Protein AF-A0A353S655-F1 (afdb_monomer_lite)

Sequence (191 aa):
MTLPVQAAASPGTLQIRDGERILTFSYEELLAAHGGEMPGGVALVFRLMQWLFHDAADDIPERRTCSFYSGLGENGKGIIDGAEYVMRVVRGRTLFLDAARCAGKNAPPAPGGGKYYFELGFNQKLYAISVRENVIPREFWDFSRYAHQKRGAGEPLLPQERERLRMLREQLAAAILAAPAGALFSLLEIS

Structure (mmCIF, N/CA/C/O backbone):
data_AF-A0A353S655-F1
#
_entry.id   AF-A0A353S655-F1
#
loop_
_atom_site.group_PDB
_atom_site.id
_atom_site.type_symbol
_atom_site.label_atom_id
_atom_site.label_alt_id
_atom_site.label_comp_id
_atom_site.label_asym_id
_atom_site.label_entity_id
_atom_site.label_seq_id
_atom_site.pdbx_PDB_ins_code
_atom_site.Cartn_x
_atom_site.Cartn_y
_atom_site.Cartn_z
_atom_site.occupancy
_atom_site.B_iso_or_equiv
_atom_site.auth_seq_id
_atom_site.auth_comp_id
_atom_site.auth_asym_id
_atom_site.auth_atom_id
_atom_site.pdbx_PDB_model_num
ATOM 1 N N . MET A 1 1 ? -14.344 22.495 -29.449 1.00 41.50 1 MET A N 1
ATOM 2 C CA . MET A 1 1 ? -15.212 22.229 -28.286 1.00 41.50 1 MET A CA 1
ATOM 3 C C . MET A 1 1 ? -14.401 21.371 -27.329 1.00 41.50 1 MET A C 1
ATOM 5 O O . MET A 1 1 ? -14.298 20.168 -27.513 1.00 41.50 1 MET A O 1
ATOM 9 N N . THR A 1 2 ? -13.662 22.024 -26.440 1.00 35.94 2 THR A N 1
ATOM 10 C CA . THR A 1 2 ? -12.719 21.394 -25.512 1.00 35.94 2 THR A CA 1
ATOM 11 C C . THR A 1 2 ? -13.525 20.839 -24.345 1.00 35.94 2 THR A C 1
ATOM 13 O O . THR A 1 2 ? -14.210 21.599 -23.664 1.00 35.94 2 THR A O 1
ATOM 16 N N . LEU A 1 3 ? -13.505 19.519 -24.155 1.00 30.22 3 LEU A N 1
ATOM 17 C CA . LEU A 1 3 ? -14.084 18.892 -22.968 1.00 30.22 3 LEU A CA 1
ATOM 18 C C . LEU A 1 3 ? -13.379 19.460 -21.726 1.00 30.22 3 LEU A C 1
ATOM 20 O O . LEU A 1 3 ? -12.153 19.608 -21.759 1.00 30.22 3 LEU A O 1
ATOM 24 N N . PRO A 1 4 ? -14.100 19.791 -20.644 1.00 33.50 4 PRO A N 1
ATOM 25 C CA . PRO A 1 4 ? -13.442 20.160 -19.405 1.00 33.50 4 PRO A CA 1
ATOM 26 C C . PRO A 1 4 ? -12.640 18.955 -18.906 1.00 33.50 4 PRO A C 1
ATOM 28 O O . PRO A 1 4 ? -13.161 17.843 -18.818 1.00 33.50 4 PRO A O 1
ATOM 31 N N . VAL A 1 5 ? -11.366 19.187 -18.582 1.00 38.62 5 VAL A N 1
ATOM 32 C CA . VAL A 1 5 ? -10.593 18.286 -17.726 1.00 38.62 5 VAL A CA 1
ATOM 33 C C . VAL A 1 5 ? -11.365 18.194 -16.419 1.00 38.62 5 VAL A C 1
ATOM 35 O O . VAL A 1 5 ? -11.436 19.153 -15.652 1.00 38.62 5 VAL A O 1
ATOM 38 N N . GLN A 1 6 ? -12.019 17.058 -16.214 1.00 29.23 6 GLN A N 1
ATOM 39 C CA . GLN A 1 6 ? -12.665 16.740 -14.958 1.00 29.23 6 GLN A CA 1
ATOM 40 C C . GLN A 1 6 ? -11.548 16.668 -13.918 1.00 29.23 6 GLN A C 1
ATOM 42 O O . GLN A 1 6 ? -10.666 15.815 -14.013 1.00 29.23 6 GLN A O 1
ATOM 47 N N . ALA A 1 7 ? -11.531 17.626 -12.989 1.00 33.50 7 ALA A N 1
ATOM 48 C CA . ALA A 1 7 ? -10.640 17.578 -11.843 1.00 33.50 7 ALA A CA 1
ATOM 49 C C . ALA A 1 7 ? -10.830 16.207 -11.186 1.00 33.50 7 ALA A C 1
ATOM 51 O O . ALA A 1 7 ? -11.954 15.849 -10.822 1.00 33.50 7 ALA A O 1
ATOM 52 N N . ALA A 1 8 ? -9.759 15.413 -11.120 1.00 33.66 8 ALA A N 1
ATOM 53 C CA . ALA A 1 8 ? -9.777 14.163 -10.381 1.00 33.66 8 ALA A CA 1
ATOM 54 C C . ALA A 1 8 ? -10.284 14.486 -8.972 1.00 33.66 8 ALA A C 1
ATOM 56 O O . ALA A 1 8 ? -9.777 15.418 -8.345 1.00 33.66 8 ALA A O 1
ATOM 57 N N . ALA A 1 9 ? -11.330 13.787 -8.523 1.00 35.81 9 ALA A N 1
ATOM 58 C CA . ALA A 1 9 ? -11.856 13.951 -7.177 1.00 35.81 9 ALA A CA 1
ATOM 59 C C . ALA A 1 9 ? -10.677 13.895 -6.202 1.00 35.81 9 ALA A C 1
ATOM 61 O O . ALA A 1 9 ? -9.904 12.936 -6.243 1.00 35.81 9 ALA A O 1
ATOM 62 N N . SER A 1 10 ? -10.496 14.938 -5.388 1.00 42.75 10 SER A N 1
ATOM 63 C CA . SER A 1 10 ? -9.461 14.931 -4.362 1.00 42.75 10 SER A CA 1
ATOM 64 C C . SER A 1 10 ? -9.681 13.679 -3.513 1.00 42.75 10 SER A C 1
ATOM 66 O O . SER A 1 10 ? -10.783 13.522 -2.973 1.00 42.75 10 SER A O 1
ATOM 68 N N . PRO A 1 11 ? -8.712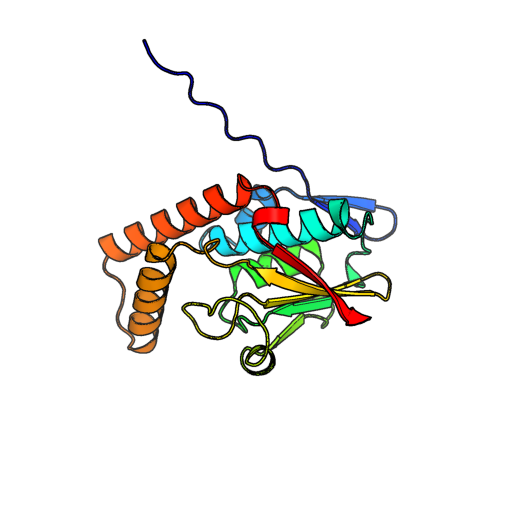 12.751 -3.432 1.00 56.81 11 PRO A N 1
ATOM 69 C CA . PRO A 1 11 ? -8.861 11.611 -2.548 1.00 56.81 11 PRO A CA 1
ATOM 70 C C . PRO A 1 11 ? -9.079 12.162 -1.133 1.00 56.81 11 PRO A C 1
ATOM 72 O O . PRO A 1 11 ? -8.421 13.124 -0.734 1.00 56.81 11 PRO A O 1
ATOM 75 N N . GLY A 1 12 ? -10.068 11.621 -0.413 1.00 78.62 12 GLY A N 1
ATOM 76 C CA . GLY A 1 12 ? -10.415 12.089 0.934 1.00 78.62 12 GLY A CA 1
ATOM 77 C C . GLY A 1 12 ? -9.214 12.030 1.880 1.00 78.62 12 GLY A C 1
ATOM 78 O O . GLY A 1 12 ? -8.176 11.475 1.534 1.00 78.62 12 GLY A O 1
ATOM 79 N N . THR A 1 13 ? -9.342 12.527 3.103 1.00 90.56 13 THR A N 1
ATOM 80 C CA . THR A 1 13 ? -8.251 12.460 4.082 1.00 90.56 13 THR A CA 1
ATOM 81 C C . THR A 1 13 ? -8.270 11.165 4.901 1.00 90.56 13 THR A C 1
ATOM 83 O O . THR A 1 13 ? -9.269 10.447 4.947 1.00 90.56 13 THR A O 1
ATOM 86 N N . LEU A 1 14 ? -7.140 10.845 5.531 1.00 94.44 14 LEU A N 1
ATOM 87 C CA . LEU A 1 14 ? -6.975 9.734 6.467 1.00 94.44 14 LEU A CA 1
ATOM 88 C C . LEU A 1 14 ? -6.764 10.287 7.875 1.00 94.44 14 LEU A C 1
ATOM 90 O O . LEU A 1 14 ? -5.857 11.092 8.080 1.00 94.44 14 LEU A O 1
ATOM 94 N N . GLN A 1 15 ? -7.564 9.843 8.840 1.00 95.81 15 GLN A N 1
ATOM 95 C CA . GLN A 1 15 ? -7.468 10.291 10.229 1.00 95.81 15 GLN A CA 1
ATOM 96 C C . GLN A 1 15 ? -6.899 9.208 11.144 1.00 95.81 15 GLN A C 1
ATOM 98 O O . GLN A 1 15 ? -7.171 8.023 10.967 1.00 95.81 15 GLN A O 1
ATOM 103 N N . ILE A 1 16 ? -6.112 9.624 12.136 1.00 96.69 16 ILE A N 1
ATOM 104 C CA . ILE A 1 16 ? -5.607 8.750 13.201 1.00 96.69 16 ILE A CA 1
ATOM 105 C C . ILE A 1 16 ? -5.431 9.551 14.494 1.00 96.69 16 ILE A C 1
ATOM 107 O O . ILE A 1 16 ? -5.095 10.738 14.455 1.00 96.69 16 ILE A O 1
ATOM 111 N N . ARG A 1 17 ? -5.650 8.920 15.646 1.00 97.62 17 ARG A N 1
ATOM 112 C CA . ARG A 1 17 ? -5.470 9.538 16.964 1.00 97.62 17 ARG A CA 1
ATOM 113 C C . ARG A 1 17 ? -4.004 9.429 17.397 1.00 97.62 17 ARG A C 1
ATOM 115 O O . ARG A 1 17 ? -3.379 8.405 17.159 1.00 97.62 17 ARG A O 1
ATOM 122 N N . ASP A 1 18 ? -3.447 10.483 17.985 1.00 96.31 18 ASP A N 1
ATOM 123 C CA . ASP A 1 18 ? -2.118 10.506 18.622 1.00 96.31 18 ASP A CA 1
ATOM 124 C C . ASP A 1 18 ? -2.293 11.188 19.989 1.00 96.31 18 ASP A C 1
ATOM 126 O O . ASP A 1 18 ? -2.156 12.411 20.127 1.00 96.31 18 ASP A O 1
ATOM 130 N N . GLY A 1 19 ? -2.731 10.404 20.981 1.00 94.31 19 GLY A N 1
ATOM 131 C CA . GLY A 1 19 ? -3.165 10.914 22.283 1.00 94.31 19 GLY A CA 1
ATOM 132 C C . GLY A 1 19 ? -4.456 11.735 22.181 1.00 94.31 19 GLY A C 1
ATOM 133 O O . GLY A 1 19 ? -5.470 11.266 21.675 1.00 94.31 19 GLY A O 1
ATOM 134 N N . GLU A 1 20 ? -4.440 12.983 22.648 1.00 95.81 20 GLU A N 1
ATOM 135 C CA . GLU A 1 20 ? -5.619 13.869 22.603 1.00 95.81 20 GLU A CA 1
ATOM 136 C C . GLU A 1 20 ? -5.848 14.515 21.224 1.00 95.81 20 GLU A C 1
ATOM 138 O O . GLU A 1 20 ? -6.831 15.223 21.012 1.00 95.81 20 GLU A O 1
ATOM 143 N N . ARG A 1 21 ? -4.935 14.301 20.269 1.00 96.88 21 ARG A N 1
ATOM 144 C CA . ARG A 1 21 ? -4.981 14.934 18.947 1.00 96.88 21 ARG A CA 1
ATOM 145 C C . ARG A 1 21 ? -5.482 13.959 17.894 1.00 96.88 21 ARG A C 1
ATOM 147 O O . ARG A 1 21 ? -5.054 12.810 17.860 1.00 96.88 21 ARG A O 1
ATOM 154 N N . ILE A 1 22 ? -6.294 14.457 16.965 1.00 97.00 22 ILE A N 1
ATOM 155 C CA . ILE A 1 22 ? -6.547 13.780 15.691 1.00 97.00 22 ILE A CA 1
ATOM 156 C C . ILE A 1 22 ? -5.609 14.368 14.642 1.00 97.00 22 ILE A C 1
ATOM 158 O O . ILE A 1 22 ? -5.625 15.570 14.374 1.00 97.00 22 ILE A O 1
ATOM 162 N N . LEU A 1 23 ? -4.766 13.518 14.066 1.00 97.25 23 LEU A N 1
ATOM 163 C CA . LEU A 1 23 ? -3.940 13.848 12.915 1.00 97.25 23 LEU A CA 1
ATOM 164 C C . LEU A 1 23 ? -4.705 13.494 11.645 1.00 97.25 23 LEU A C 1
ATOM 166 O O . LEU A 1 23 ? -5.429 12.502 11.607 1.00 97.25 23 LEU A O 1
ATOM 170 N N . THR A 1 24 ? -4.543 14.313 10.614 1.00 96.75 24 THR A N 1
ATOM 171 C CA . THR A 1 24 ? -5.167 14.120 9.305 1.00 96.75 24 THR A CA 1
ATOM 172 C C . THR A 1 24 ? -4.067 14.117 8.257 1.00 96.75 24 THR A C 1
ATOM 174 O O . THR A 1 24 ? -3.189 14.972 8.310 1.00 96.75 24 THR A O 1
ATOM 177 N N . PHE A 1 25 ? -4.112 13.157 7.339 1.00 96.50 25 PHE A N 1
ATOM 178 C CA . PHE A 1 25 ? -3.112 12.975 6.296 1.00 96.50 25 PHE A CA 1
ATOM 179 C C . PHE A 1 25 ? -3.755 12.899 4.915 1.00 96.50 25 PHE A C 1
ATOM 181 O O . PHE A 1 25 ? -4.820 12.303 4.735 1.00 96.50 25 PHE A O 1
ATOM 188 N N . SER A 1 26 ? -3.060 13.461 3.939 1.00 96.69 26 SER A N 1
ATOM 189 C CA . SER A 1 26 ? -3.325 13.329 2.509 1.00 96.69 26 SER A CA 1
ATOM 190 C C . SER A 1 26 ? -2.384 12.313 1.858 1.00 96.69 26 SER A C 1
ATOM 192 O O . SER A 1 26 ? -1.323 11.978 2.393 1.00 96.69 26 SER A O 1
ATOM 194 N N . TYR A 1 27 ? -2.756 11.830 0.673 1.00 97.31 27 TYR A N 1
ATOM 195 C CA . TYR A 1 27 ? -1.879 10.980 -0.132 1.00 97.31 27 TYR A CA 1
ATOM 196 C C . TYR A 1 27 ? -0.570 11.705 -0.486 1.00 97.31 27 TYR A C 1
ATOM 198 O O . TYR A 1 27 ? 0.508 11.111 -0.422 1.00 97.31 27 TYR A O 1
ATOM 206 N N . GLU A 1 28 ? -0.653 12.994 -0.807 1.00 97.06 28 GLU A N 1
ATOM 207 C CA . GLU A 1 28 ? 0.473 13.840 -1.191 1.00 97.06 28 GLU A CA 1
ATOM 208 C C . GLU A 1 28 ? 1.501 13.958 -0.059 1.00 97.06 28 GLU A C 1
ATOM 210 O O . GLU A 1 28 ? 2.702 13.854 -0.310 1.00 97.06 28 GLU A O 1
ATOM 215 N N . GLU A 1 29 ? 1.049 14.104 1.191 1.00 97.38 29 GLU A N 1
ATOM 216 C CA . GLU A 1 29 ? 1.934 14.128 2.363 1.00 97.38 29 GLU A CA 1
ATOM 217 C C . GLU A 1 29 ? 2.667 12.799 2.556 1.00 97.38 29 GLU A C 1
ATOM 219 O O . GLU A 1 29 ? 3.878 12.791 2.789 1.00 97.38 29 GLU A O 1
ATOM 224 N N . LEU A 1 30 ? 1.964 11.668 2.418 1.00 97.94 30 LEU A N 1
ATOM 225 C CA . LEU A 1 30 ? 2.590 10.347 2.508 1.00 97.94 30 LEU A CA 1
ATOM 226 C C . LEU A 1 30 ? 3.601 10.134 1.372 1.00 97.94 30 LEU A C 1
ATOM 228 O O . LEU A 1 30 ? 4.687 9.597 1.602 1.00 97.94 30 LEU A O 1
ATOM 232 N N . LEU A 1 31 ? 3.269 10.563 0.152 1.00 97.94 31 LEU A N 1
ATOM 233 C CA . LEU A 1 31 ? 4.151 10.433 -1.006 1.00 97.94 31 LEU A CA 1
ATOM 234 C C . LEU A 1 31 ? 5.416 11.283 -0.846 1.00 97.94 31 LEU A C 1
ATOM 236 O O . LEU A 1 31 ? 6.519 10.800 -1.122 1.00 97.94 31 LEU A O 1
ATOM 240 N N . ALA A 1 32 ? 5.262 12.519 -0.367 1.00 97.19 32 ALA A N 1
ATOM 241 C CA . ALA A 1 32 ? 6.371 13.415 -0.069 1.00 97.19 32 ALA A CA 1
ATOM 242 C C . ALA A 1 32 ? 7.270 12.841 1.035 1.00 97.19 32 ALA A C 1
ATOM 244 O O . ALA A 1 32 ? 8.491 12.829 0.885 1.00 97.19 32 ALA A O 1
ATOM 245 N N . ALA A 1 33 ? 6.681 12.293 2.102 1.00 96.31 33 ALA A N 1
ATOM 246 C CA . ALA A 1 33 ? 7.423 11.651 3.184 1.00 96.31 33 ALA A CA 1
ATOM 247 C C . ALA A 1 33 ? 8.200 10.400 2.733 1.00 96.31 33 ALA A C 1
ATOM 249 O O . ALA A 1 33 ? 9.277 10.130 3.263 1.00 96.31 33 ALA A O 1
ATOM 250 N N . HIS A 1 34 ? 7.681 9.652 1.755 1.00 96.94 34 HIS A N 1
ATOM 251 C CA . HIS A 1 34 ? 8.369 8.507 1.150 1.00 96.94 34 HIS A CA 1
ATOM 252 C C . HIS A 1 34 ? 9.517 8.919 0.202 1.00 96.94 34 HIS A C 1
ATOM 254 O O . HIS A 1 34 ? 10.467 8.160 0.020 1.00 96.94 34 HIS A O 1
ATOM 260 N N . GLY A 1 35 ? 9.442 10.106 -0.411 1.00 96.19 35 GLY A N 1
ATOM 261 C CA . GLY A 1 35 ? 10.404 10.578 -1.416 1.00 96.19 35 GLY A CA 1
ATOM 262 C C . GLY A 1 35 ? 9.965 10.373 -2.873 1.00 96.19 35 GLY A C 1
ATOM 263 O O . GLY A 1 35 ? 10.770 10.538 -3.783 1.00 96.19 35 GLY A O 1
ATOM 264 N N . GLY A 1 36 ? 8.696 10.027 -3.117 1.00 92.38 36 GLY A N 1
ATOM 265 C CA . GLY A 1 36 ? 8.081 10.096 -4.451 1.00 92.38 36 GLY A CA 1
ATOM 266 C C . GLY A 1 36 ? 8.296 8.917 -5.411 1.00 92.38 36 GLY A C 1
ATOM 267 O O . GLY A 1 36 ? 7.592 8.833 -6.411 1.00 92.38 36 GLY A O 1
ATOM 268 N N . GLU A 1 37 ? 9.208 7.977 -5.144 1.00 91.75 37 GLU A N 1
ATOM 269 C CA . GLU A 1 37 ? 9.596 6.962 -6.146 1.00 91.75 37 GLU A CA 1
ATOM 270 C C . GLU A 1 37 ? 8.604 5.797 -6.332 1.00 91.75 37 GLU A C 1
ATOM 272 O O . GLU A 1 37 ? 8.603 5.144 -7.386 1.00 91.75 37 GLU A O 1
ATOM 277 N N . MET A 1 38 ? 7.777 5.503 -5.320 1.00 94.88 38 MET A N 1
ATOM 278 C CA . MET A 1 38 ? 6.835 4.369 -5.310 1.00 94.88 38 MET A CA 1
ATOM 279 C C . MET A 1 38 ? 5.371 4.806 -5.102 1.00 94.88 38 MET A C 1
ATOM 281 O O . MET A 1 38 ? 4.711 4.311 -4.180 1.00 94.88 38 MET A O 1
ATOM 285 N N . PRO A 1 39 ? 4.817 5.685 -5.961 1.00 97.31 39 PRO A N 1
ATOM 286 C CA . PRO A 1 39 ? 3.486 6.257 -5.762 1.00 97.31 39 PRO A CA 1
ATOM 287 C C . PRO A 1 39 ? 2.380 5.197 -5.697 1.00 97.31 39 PRO A C 1
ATOM 289 O O . PRO A 1 39 ? 1.491 5.295 -4.859 1.00 97.31 39 PRO A O 1
ATOM 292 N N . GLY A 1 40 ? 2.469 4.119 -6.487 1.00 96.50 40 GLY A N 1
ATOM 293 C CA . GLY A 1 40 ? 1.481 3.033 -6.448 1.00 96.50 40 GLY A CA 1
ATOM 294 C C . GLY A 1 40 ? 1.422 2.295 -5.103 1.00 96.50 40 GLY A C 1
ATOM 295 O O . GLY A 1 40 ? 0.341 1.940 -4.643 1.00 96.50 40 GLY A O 1
ATOM 296 N N . GLY A 1 41 ? 2.566 2.100 -4.437 1.00 96.81 41 GLY A N 1
ATOM 297 C CA . GLY A 1 41 ? 2.604 1.477 -3.110 1.00 96.81 41 GLY A CA 1
ATOM 298 C C . GLY A 1 41 ? 2.033 2.394 -2.028 1.00 96.81 41 GLY A C 1
ATOM 299 O O . GLY A 1 41 ? 1.242 1.952 -1.196 1.00 96.81 41 GLY A O 1
ATOM 300 N N . VAL A 1 42 ? 2.385 3.681 -2.084 1.00 98.38 42 VAL A N 1
ATOM 301 C CA . VAL A 1 42 ? 1.852 4.698 -1.168 1.00 98.38 42 VAL A CA 1
ATOM 302 C C . VAL A 1 42 ? 0.336 4.843 -1.338 1.00 98.38 42 VAL A C 1
ATOM 304 O O . VAL A 1 42 ? -0.395 4.849 -0.352 1.00 98.38 42 VAL A O 1
ATOM 307 N N . ALA A 1 43 ? -0.153 4.879 -2.580 1.00 98.00 43 ALA A N 1
ATOM 308 C CA . ALA A 1 43 ? -1.579 4.961 -2.880 1.00 98.00 43 ALA A CA 1
ATOM 309 C C . ALA A 1 43 ? -2.341 3.752 -2.325 1.00 98.00 43 ALA A C 1
ATOM 311 O O . ALA A 1 43 ? -3.408 3.914 -1.734 1.00 98.00 43 ALA A O 1
ATOM 312 N N . LEU A 1 44 ? -1.774 2.547 -2.470 1.00 97.50 44 LEU A N 1
ATOM 313 C CA . LEU A 1 44 ? -2.389 1.318 -1.978 1.00 97.50 44 LEU A CA 1
ATOM 314 C C . LEU A 1 44 ? -2.564 1.347 -0.458 1.00 97.50 44 LEU A C 1
ATOM 316 O O . LEU A 1 44 ? -3.667 1.110 0.024 1.00 97.50 44 LEU A O 1
ATOM 320 N N . VAL A 1 45 ? -1.504 1.660 0.296 1.00 98.00 45 VAL A N 1
ATOM 321 C CA . VAL A 1 45 ? -1.581 1.669 1.765 1.00 98.00 45 VAL A CA 1
ATOM 322 C C . VAL A 1 45 ? -2.444 2.819 2.281 1.00 98.00 45 VAL A C 1
ATOM 324 O O . VAL A 1 45 ? -3.202 2.631 3.228 1.00 98.00 45 VAL A O 1
ATOM 327 N N . PHE A 1 46 ? -2.396 3.981 1.625 1.00 97.81 46 PHE A N 1
ATOM 328 C CA . PHE A 1 46 ? -3.252 5.118 1.947 1.00 97.81 46 PHE A CA 1
ATOM 329 C C . PHE A 1 46 ? -4.733 4.758 1.808 1.00 97.81 46 PHE A C 1
ATOM 331 O O . PHE A 1 46 ? -5.494 4.901 2.764 1.00 97.81 46 PHE A O 1
ATOM 338 N N . ARG A 1 47 ? -5.134 4.226 0.644 1.00 96.81 47 ARG A N 1
ATOM 339 C CA . ARG A 1 47 ? -6.524 3.818 0.394 1.00 96.81 47 ARG A CA 1
ATOM 340 C C . ARG A 1 47 ? -6.952 2.658 1.282 1.00 96.81 47 ARG A C 1
ATOM 342 O O . ARG A 1 47 ? -8.102 2.637 1.704 1.00 96.81 47 ARG A O 1
ATOM 349 N N . LEU A 1 48 ? -6.045 1.731 1.591 1.00 97.19 48 LEU A N 1
ATOM 350 C CA . LEU A 1 48 ? -6.312 0.630 2.514 1.00 97.19 48 LEU A CA 1
ATOM 351 C C . LEU A 1 48 ? -6.651 1.157 3.911 1.00 97.19 48 LEU A C 1
ATOM 353 O O . LEU A 1 48 ? -7.699 0.805 4.444 1.00 97.19 48 LEU A O 1
ATOM 357 N N . MET A 1 49 ? -5.794 2.004 4.492 1.00 97.19 49 MET A N 1
ATOM 358 C CA . MET A 1 49 ? -6.020 2.573 5.827 1.00 97.19 49 MET A CA 1
ATOM 359 C C . MET A 1 49 ? -7.269 3.449 5.852 1.00 97.19 49 MET A C 1
ATOM 361 O O . MET A 1 49 ? -8.077 3.330 6.763 1.00 97.19 49 MET A O 1
ATOM 365 N N . GLN A 1 50 ? -7.457 4.288 4.831 1.00 94.44 50 GLN A N 1
ATOM 366 C CA . GLN A 1 50 ? -8.626 5.158 4.734 1.00 94.44 50 GLN A CA 1
ATOM 367 C C . GLN A 1 50 ? -9.922 4.357 4.735 1.00 94.44 50 GLN A C 1
ATOM 369 O O . GLN A 1 50 ? -10.817 4.643 5.522 1.00 94.44 50 GLN A O 1
ATOM 374 N N . TRP A 1 51 ? -9.998 3.335 3.886 1.00 94.31 51 TRP A N 1
ATOM 375 C CA . TRP A 1 51 ? -11.159 2.464 3.822 1.00 94.31 51 TRP A CA 1
ATOM 376 C C . TRP A 1 51 ? -11.385 1.702 5.123 1.00 94.31 51 TRP A C 1
ATOM 378 O O . TRP A 1 51 ? -12.504 1.647 5.622 1.00 94.31 51 TRP A O 1
ATOM 388 N N . LEU A 1 52 ? -10.327 1.112 5.680 1.00 94.56 52 LEU A N 1
ATOM 389 C CA . LEU A 1 52 ? -10.459 0.289 6.871 1.00 94.56 52 LEU A CA 1
ATOM 390 C C . LEU A 1 52 ? -10.892 1.117 8.081 1.00 94.56 52 LEU A C 1
ATOM 392 O O . LEU A 1 52 ? -11.777 0.684 8.809 1.00 94.56 52 LEU A O 1
ATOM 396 N N . PHE A 1 53 ? -10.296 2.292 8.286 1.00 93.12 53 PHE A N 1
ATOM 397 C CA . PHE A 1 53 ? -10.588 3.131 9.447 1.00 93.12 53 PHE A CA 1
ATOM 398 C C . PHE A 1 53 ? -11.971 3.768 9.316 1.00 93.12 53 PHE A C 1
ATOM 400 O O . PHE A 1 53 ? -12.774 3.658 10.229 1.00 93.12 53 PHE A O 1
ATOM 407 N N . HIS A 1 54 ? -12.289 4.362 8.164 1.00 87.00 54 HIS A N 1
ATOM 408 C CA . HIS A 1 54 ? -13.536 5.109 8.003 1.00 87.00 54 HIS A CA 1
ATOM 409 C C . HIS A 1 54 ? -14.733 4.228 7.629 1.00 87.00 54 HIS A C 1
ATOM 411 O O . HIS A 1 54 ? -15.787 4.328 8.240 1.00 87.00 54 HIS A O 1
ATOM 417 N N . ASP A 1 55 ? -14.598 3.367 6.618 1.00 83.38 55 ASP A N 1
ATOM 418 C CA . ASP A 1 55 ? -15.766 2.713 6.014 1.00 83.38 55 ASP A CA 1
ATOM 419 C C . ASP A 1 55 ? -16.057 1.334 6.615 1.00 83.38 55 ASP A C 1
ATOM 421 O O . ASP A 1 55 ? -17.211 0.915 6.669 1.00 83.38 55 ASP A O 1
ATOM 425 N N . ALA A 1 56 ? -15.016 0.585 6.992 1.00 82.50 56 ALA A N 1
ATOM 426 C CA . ALA A 1 56 ? -15.174 -0.808 7.404 1.00 82.50 56 ALA A CA 1
ATOM 427 C C . ALA A 1 56 ? -15.220 -0.998 8.924 1.00 82.50 56 ALA A C 1
ATOM 429 O O . ALA A 1 56 ? -16.077 -1.732 9.412 1.00 82.50 56 ALA A O 1
ATOM 430 N N . ALA A 1 57 ? -14.300 -0.374 9.663 1.00 85.81 57 ALA A N 1
ATOM 431 C CA . ALA A 1 57 ? -14.288 -0.419 11.123 1.00 85.81 57 ALA A CA 1
ATOM 432 C C . ALA A 1 57 ? -15.082 0.732 11.761 1.00 85.81 57 ALA A C 1
ATOM 434 O O . ALA A 1 57 ? -15.513 0.573 12.900 1.00 85.81 57 ALA A O 1
ATOM 435 N N . ASP A 1 58 ? -15.262 1.845 11.033 1.00 87.06 58 ASP A N 1
ATOM 436 C CA . ASP A 1 58 ? -15.859 3.101 11.520 1.00 87.06 58 ASP A CA 1
ATOM 437 C C . ASP A 1 58 ? -15.219 3.570 12.841 1.00 87.06 58 ASP A C 1
ATOM 439 O O . ASP A 1 58 ? -15.866 3.773 13.868 1.00 87.06 58 ASP A O 1
ATOM 443 N N . ASP A 1 59 ? -13.888 3.665 12.830 1.00 87.56 59 ASP A N 1
ATOM 444 C CA . ASP A 1 59 ? -13.067 3.972 13.995 1.00 87.56 59 ASP A CA 1
ATOM 445 C C . ASP A 1 59 ? -11.868 4.854 13.614 1.00 87.56 59 ASP A C 1
ATOM 447 O O . ASP A 1 59 ? -11.378 4.856 12.484 1.00 87.56 59 ASP A O 1
ATOM 451 N N . ILE A 1 60 ? -11.344 5.586 14.592 1.00 93.31 60 ILE A N 1
ATOM 452 C CA . ILE A 1 60 ? -10.103 6.347 14.472 1.00 93.31 60 ILE A CA 1
ATOM 453 C C . ILE A 1 60 ? -9.067 5.657 15.367 1.00 93.31 60 ILE A C 1
ATOM 455 O O . ILE A 1 60 ? -9.088 5.866 16.586 1.00 93.31 60 ILE A O 1
ATOM 459 N N . PRO A 1 61 ? -8.152 4.844 14.808 1.00 95.56 61 PRO A N 1
ATOM 460 C CA . PRO A 1 61 ? -7.182 4.096 15.601 1.00 95.56 61 PRO A CA 1
ATOM 461 C C . PRO A 1 61 ? -6.243 5.000 16.397 1.00 95.56 61 PRO A C 1
ATOM 463 O O . PRO A 1 61 ? -5.932 6.116 15.979 1.00 95.56 61 PRO A O 1
ATOM 466 N N . GLU A 1 62 ? -5.738 4.501 17.525 1.00 96.56 62 GLU A N 1
ATOM 467 C CA . GLU A 1 62 ? -4.602 5.125 18.204 1.00 96.56 62 GLU A CA 1
ATOM 468 C C . GLU A 1 62 ? -3.303 4.739 17.491 1.00 96.56 62 GLU A C 1
ATOM 470 O O . GLU A 1 62 ? -2.948 3.567 17.347 1.00 96.56 62 GLU A O 1
ATOM 475 N N . ARG A 1 63 ? -2.572 5.753 17.036 1.00 94.38 63 ARG A N 1
ATOM 476 C CA . ARG A 1 63 ? -1.421 5.637 16.149 1.00 94.38 63 ARG A CA 1
ATOM 477 C C . ARG A 1 63 ? -0.424 4.604 16.629 1.00 94.38 63 ARG A C 1
ATOM 479 O O . ARG A 1 63 ? -0.029 3.743 15.862 1.00 94.38 63 ARG A O 1
ATOM 486 N N . ARG A 1 64 ? -0.028 4.665 17.898 1.00 93.50 64 ARG A N 1
ATOM 487 C CA . ARG A 1 64 ? 1.076 3.855 18.444 1.00 93.50 64 ARG A CA 1
ATOM 488 C C . ARG A 1 64 ? 0.650 2.486 18.970 1.00 93.50 64 ARG A C 1
ATOM 490 O O . ARG A 1 64 ? 1.495 1.764 19.489 1.00 93.50 64 ARG A O 1
ATOM 497 N N . THR A 1 65 ? -0.628 2.134 18.849 1.00 95.50 65 THR A N 1
ATOM 498 C CA . THR A 1 65 ? -1.153 0.811 19.226 1.00 95.50 65 THR A CA 1
ATOM 499 C C . THR A 1 65 ? -1.438 -0.067 18.009 1.00 95.50 65 THR A C 1
ATOM 501 O O . THR A 1 65 ? -1.775 -1.240 18.159 1.00 95.50 65 THR A O 1
ATOM 504 N N . CYS A 1 66 ? -1.277 0.484 16.804 1.00 97.50 66 CYS A N 1
ATOM 505 C CA . CYS A 1 66 ? -1.466 -0.230 15.555 1.00 97.50 66 CYS A CA 1
ATOM 506 C C . CYS A 1 66 ? -0.364 -1.278 15.315 1.00 97.50 66 CYS A C 1
ATOM 508 O O . CYS A 1 66 ? 0.786 -1.130 15.739 1.00 97.50 66 CYS A O 1
ATOM 510 N N . SER A 1 67 ? -0.702 -2.316 14.555 1.00 98.25 67 SER A N 1
ATOM 511 C CA . SER A 1 67 ? 0.231 -3.298 14.002 1.00 98.25 67 SER A CA 1
ATOM 512 C C . SER A 1 67 ? -0.007 -3.477 12.510 1.00 98.25 67 SER A C 1
ATOM 514 O O . SER A 1 67 ? -1.124 -3.286 12.023 1.00 98.25 67 SER A O 1
ATOM 516 N N . PHE A 1 68 ? 1.050 -3.823 11.779 1.00 98.56 68 PHE A N 1
ATOM 517 C CA . PHE A 1 68 ? 0.981 -3.999 10.336 1.00 98.56 68 PHE A CA 1
ATOM 518 C C . PHE A 1 68 ? 1.800 -5.202 9.890 1.00 98.56 68 PHE A C 1
ATOM 520 O O . PHE A 1 68 ? 2.989 -5.305 10.186 1.00 98.56 68 PHE A O 1
ATOM 527 N N . TYR A 1 69 ? 1.177 -6.088 9.126 1.00 98.38 69 TYR A N 1
ATOM 528 C CA . TYR A 1 69 ? 1.850 -7.150 8.394 1.00 98.38 69 TYR A CA 1
ATOM 529 C C . TYR A 1 69 ? 1.730 -6.905 6.892 1.00 98.38 69 TYR A C 1
ATOM 531 O O . TYR A 1 69 ? 0.649 -6.598 6.389 1.00 98.38 69 TYR A O 1
ATOM 539 N N . SER A 1 70 ? 2.836 -7.100 6.172 1.00 98.06 70 SER A N 1
ATOM 540 C CA . SER A 1 70 ? 2.875 -7.047 4.711 1.00 98.06 70 SER A CA 1
ATOM 541 C C . SER A 1 70 ? 3.372 -8.364 4.126 1.00 98.06 70 SER A C 1
ATOM 543 O O . SER A 1 70 ? 4.526 -8.759 4.322 1.00 98.06 70 SER A O 1
ATOM 545 N N . GLY A 1 71 ? 2.518 -9.004 3.326 1.00 97.50 71 GLY A N 1
ATOM 546 C CA . GLY A 1 71 ? 2.849 -10.191 2.537 1.00 97.50 71 GLY A CA 1
ATOM 547 C C . GLY A 1 71 ? 3.804 -9.918 1.372 1.00 97.50 71 GLY A C 1
ATOM 548 O O . GLY A 1 71 ? 4.247 -10.856 0.719 1.00 97.50 71 GLY A O 1
ATOM 549 N N . LEU A 1 72 ? 4.157 -8.655 1.116 1.00 95.50 72 LEU A N 1
ATOM 550 C CA . LEU A 1 72 ? 5.172 -8.268 0.128 1.00 95.50 72 LEU A CA 1
ATOM 551 C C . LEU A 1 72 ? 6.604 -8.354 0.678 1.00 95.50 72 LEU A C 1
ATOM 553 O O . LEU A 1 72 ? 7.565 -8.189 -0.075 1.00 95.50 72 LEU A O 1
ATOM 557 N N . GLY A 1 73 ? 6.754 -8.557 1.991 1.00 94.31 73 GLY A N 1
ATOM 558 C CA . GLY A 1 73 ? 8.043 -8.471 2.668 1.00 94.31 73 GLY A CA 1
ATOM 559 C C . GLY A 1 73 ? 8.700 -7.094 2.500 1.00 94.31 73 GLY A C 1
ATOM 560 O O . GLY A 1 73 ? 8.025 -6.073 2.354 1.00 94.31 73 GLY A O 1
ATOM 561 N N . GLU A 1 74 ? 10.033 -7.069 2.484 1.00 92.94 74 GLU A N 1
ATOM 562 C CA . GLU A 1 74 ? 10.842 -5.841 2.394 1.00 92.94 74 GLU A CA 1
ATOM 563 C C . GLU A 1 74 ? 10.745 -5.117 1.040 1.00 92.94 74 GLU A C 1
ATOM 565 O O . GLU A 1 74 ? 11.093 -3.941 0.927 1.00 92.94 74 GLU A O 1
ATOM 570 N N . ASN A 1 75 ? 10.231 -5.784 0.003 1.00 89.31 75 ASN A N 1
ATOM 571 C CA . ASN A 1 75 ? 10.106 -5.201 -1.335 1.00 89.31 75 ASN A CA 1
ATOM 572 C C . ASN A 1 75 ? 8.982 -4.152 -1.431 1.00 89.31 75 ASN A C 1
ATOM 574 O O . ASN A 1 75 ? 8.967 -3.340 -2.357 1.00 89.31 75 ASN A O 1
ATOM 578 N N . GLY A 1 76 ? 8.056 -4.124 -0.467 1.00 92.62 76 GLY A N 1
ATOM 579 C CA . GLY A 1 76 ? 6.916 -3.204 -0.420 1.00 92.62 76 GLY A CA 1
ATOM 580 C C . GLY A 1 76 ? 7.233 -1.810 0.133 1.00 92.62 76 GLY A C 1
ATOM 581 O O . GLY A 1 76 ? 6.457 -1.302 0.936 1.00 92.62 76 GLY A O 1
ATOM 582 N N . LYS A 1 77 ? 8.348 -1.177 -0.256 1.00 94.81 77 LYS A N 1
ATOM 583 C CA . LYS A 1 77 ? 8.865 0.030 0.423 1.00 94.81 77 LYS A CA 1
ATOM 584 C C . LYS A 1 77 ? 7.861 1.189 0.537 1.00 94.81 77 LYS A C 1
ATOM 586 O O . LYS A 1 77 ? 7.682 1.716 1.625 1.00 94.81 77 LYS A O 1
ATOM 591 N N . GLY A 1 78 ? 7.143 1.535 -0.537 1.00 96.62 78 GLY A N 1
ATOM 592 C CA . GLY A 1 78 ? 6.122 2.598 -0.482 1.00 96.62 78 GLY A CA 1
ATOM 593 C C . GLY A 1 78 ? 4.962 2.296 0.479 1.00 96.62 78 GLY A C 1
ATOM 594 O O . GLY A 1 78 ? 4.418 3.202 1.101 1.00 96.62 78 GLY A O 1
ATOM 595 N N . ILE A 1 79 ? 4.618 1.016 0.647 1.00 97.81 79 ILE A N 1
ATOM 596 C CA . ILE A 1 79 ? 3.589 0.567 1.596 1.00 97.81 79 ILE A CA 1
ATOM 597 C C . ILE A 1 79 ? 4.118 0.659 3.028 1.00 97.81 79 ILE A C 1
ATOM 599 O O . ILE A 1 79 ? 3.429 1.167 3.906 1.00 97.81 79 ILE A O 1
ATOM 603 N N . ILE A 1 80 ? 5.352 0.201 3.253 1.00 97.94 80 ILE A N 1
ATOM 604 C CA . ILE A 1 80 ? 6.015 0.234 4.561 1.00 97.94 80 ILE A CA 1
ATOM 605 C C . ILE A 1 80 ? 6.176 1.674 5.048 1.00 97.94 80 ILE A C 1
ATOM 607 O O . ILE A 1 80 ? 5.798 1.982 6.176 1.00 97.94 80 ILE A O 1
ATOM 611 N N . ASP A 1 81 ? 6.687 2.559 4.193 1.00 98.25 81 ASP A N 1
ATOM 612 C CA . ASP A 1 81 ? 6.936 3.953 4.554 1.00 98.25 81 ASP A CA 1
ATOM 613 C C . ASP A 1 81 ? 5.621 4.697 4.826 1.00 98.25 81 ASP A C 1
ATOM 615 O O . ASP A 1 81 ? 5.533 5.440 5.802 1.00 98.25 81 ASP A O 1
ATOM 619 N N . GLY A 1 82 ? 4.567 4.448 4.036 1.00 98.19 82 GLY A N 1
ATOM 620 C CA . GLY A 1 82 ? 3.237 5.011 4.291 1.00 98.19 82 GLY A CA 1
ATOM 621 C C . GLY A 1 82 ? 2.611 4.498 5.595 1.00 98.19 82 GLY A C 1
ATOM 622 O O . GLY A 1 82 ? 2.098 5.294 6.385 1.00 98.19 82 GLY A O 1
ATOM 623 N N . ALA A 1 83 ? 2.714 3.193 5.869 1.00 98.25 83 ALA A N 1
ATOM 624 C CA . ALA A 1 83 ? 2.262 2.598 7.128 1.00 98.25 83 ALA A CA 1
ATOM 625 C C . ALA A 1 83 ? 3.031 3.163 8.334 1.00 98.25 83 ALA A C 1
ATOM 627 O O . ALA A 1 83 ? 2.426 3.515 9.342 1.00 98.25 83 ALA A O 1
ATOM 628 N N . GLU A 1 84 ? 4.355 3.309 8.245 1.00 98.19 84 GLU A N 1
ATOM 629 C CA . GLU A 1 84 ? 5.167 3.931 9.297 1.00 98.19 84 GLU A CA 1
ATOM 630 C C . GLU A 1 84 ? 4.828 5.413 9.486 1.00 98.19 84 GLU A C 1
ATOM 632 O O . GLU A 1 84 ? 4.781 5.908 10.618 1.00 98.19 84 GLU A O 1
ATOM 637 N N . TYR A 1 85 ? 4.592 6.139 8.394 1.00 98.06 85 TYR A N 1
ATOM 638 C CA . TYR A 1 85 ? 4.265 7.554 8.462 1.00 98.06 85 TYR A CA 1
ATOM 639 C C . TYR A 1 85 ? 2.966 7.781 9.231 1.00 98.06 85 TYR A C 1
ATOM 641 O O . TYR A 1 85 ? 2.931 8.630 10.122 1.00 98.06 85 TYR A O 1
ATOM 649 N N . VAL A 1 86 ? 1.938 6.974 8.970 1.00 98.06 86 VAL A N 1
ATOM 650 C CA . VAL A 1 86 ? 0.640 7.101 9.638 1.00 98.06 86 VAL A CA 1
ATOM 651 C C . VAL A 1 86 ? 0.645 6.424 11.002 1.00 98.06 86 VAL A C 1
ATOM 653 O O . VAL A 1 86 ? 0.378 7.100 11.984 1.00 98.06 86 VAL A O 1
ATOM 656 N N . MET A 1 87 ? 1.005 5.143 11.087 1.00 97.94 87 MET A N 1
ATOM 657 C CA . MET A 1 87 ? 0.785 4.270 12.249 1.00 97.94 87 MET A CA 1
ATOM 658 C C . MET A 1 87 ? 2.027 4.026 13.123 1.00 97.94 87 MET A C 1
ATOM 660 O O . MET A 1 87 ? 1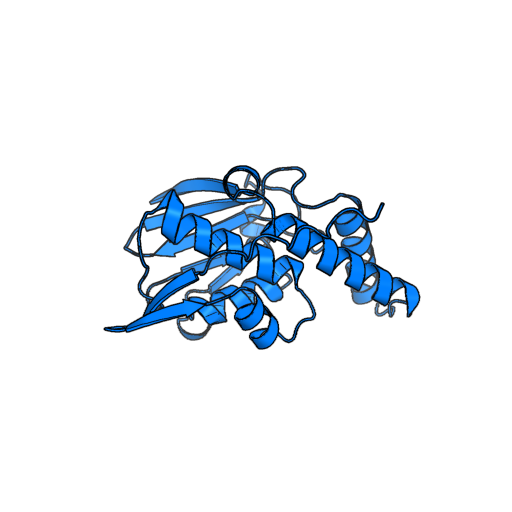.951 3.318 14.114 1.00 97.94 87 MET A O 1
ATOM 664 N N . ARG A 1 88 ? 3.211 4.553 12.783 1.00 97.69 88 ARG A N 1
ATOM 665 C CA . ARG A 1 88 ? 4.443 4.353 13.588 1.00 97.69 88 ARG A CA 1
ATOM 666 C C . ARG A 1 88 ? 4.801 2.886 13.886 1.00 97.69 88 ARG A C 1
ATOM 668 O O . ARG A 1 88 ? 5.447 2.612 14.894 1.00 97.69 88 ARG A O 1
ATOM 675 N N . VAL A 1 89 ? 4.417 1.949 13.021 1.00 97.75 89 VAL A N 1
ATOM 676 C CA . VAL A 1 89 ? 4.582 0.499 13.234 1.00 97.75 89 VAL A CA 1
ATOM 677 C C . VAL A 1 89 ? 6.039 0.023 13.226 1.00 97.75 89 VAL A C 1
ATOM 679 O O . VAL A 1 89 ? 6.375 -0.936 13.916 1.00 97.75 89 VAL A O 1
ATOM 682 N N . VAL A 1 90 ? 6.948 0.704 12.520 1.00 96.12 90 VAL A N 1
ATOM 683 C CA . VAL A 1 90 ? 8.394 0.415 12.578 1.00 96.12 90 VAL A CA 1
ATOM 684 C C . VAL A 1 90 ? 8.939 0.865 13.925 1.00 96.12 90 VAL A C 1
ATOM 686 O O . VAL A 1 90 ? 9.541 0.077 14.654 1.00 96.12 90 VAL A O 1
ATOM 689 N N . ARG A 1 91 ? 8.701 2.132 14.289 1.00 94.06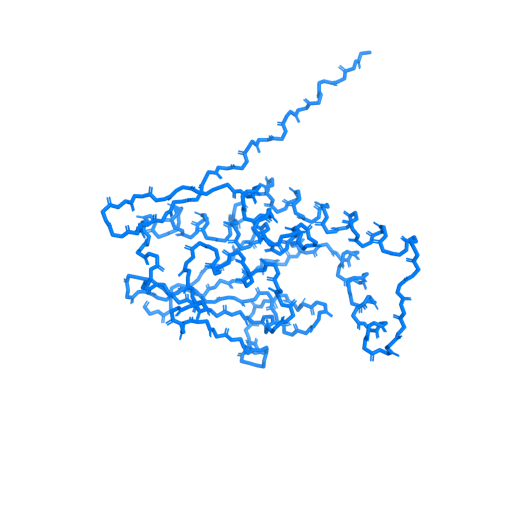 91 ARG A N 1
ATOM 690 C CA . ARG A 1 91 ? 9.180 2.694 15.564 1.00 94.06 91 ARG A CA 1
ATOM 691 C C . ARG A 1 91 ? 8.552 1.997 16.772 1.00 94.06 91 ARG A C 1
ATOM 693 O O . ARG A 1 91 ? 9.213 1.847 17.795 1.00 94.06 91 ARG A O 1
ATOM 700 N N . GLY A 1 92 ? 7.306 1.559 16.634 1.00 92.88 92 GLY A N 1
ATOM 701 C CA . GLY A 1 92 ? 6.561 0.781 17.618 1.00 92.88 92 GLY A CA 1
ATOM 702 C C . GLY A 1 92 ? 6.938 -0.701 17.666 1.00 92.88 92 GLY A C 1
ATOM 703 O O . GLY A 1 92 ? 6.488 -1.389 18.573 1.00 92.88 92 GLY A O 1
ATOM 704 N N . ARG A 1 93 ? 7.783 -1.193 16.745 1.00 96.75 93 ARG A N 1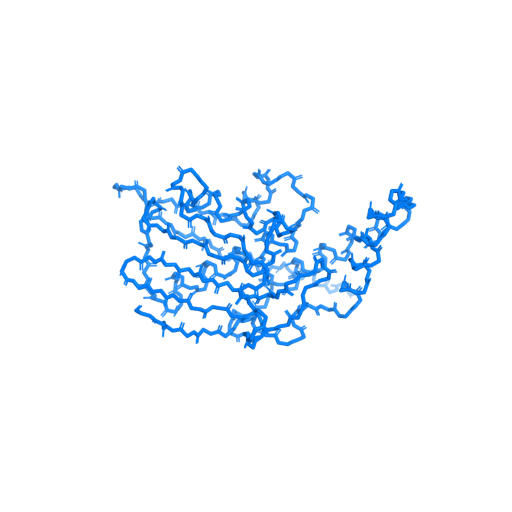
ATOM 705 C CA . ARG A 1 93 ? 8.172 -2.613 16.622 1.00 96.75 93 ARG A CA 1
ATOM 706 C C . ARG A 1 93 ? 6.978 -3.560 16.434 1.00 96.75 93 ARG A C 1
ATOM 708 O O . ARG A 1 93 ? 7.000 -4.697 16.892 1.00 96.75 93 ARG A O 1
ATOM 715 N N . THR A 1 94 ? 5.955 -3.086 15.731 1.00 97.81 94 THR A N 1
ATOM 716 C CA . THR A 1 94 ? 4.727 -3.817 15.386 1.00 97.81 94 THR A CA 1
ATOM 717 C C . THR A 1 94 ? 4.568 -3.999 13.870 1.00 97.81 94 THR A C 1
ATOM 719 O O . THR A 1 94 ? 3.474 -4.293 13.384 1.00 97.81 94 THR A O 1
ATOM 722 N N . LEU A 1 95 ? 5.661 -3.822 13.115 1.00 98.31 95 LEU A N 1
ATOM 723 C CA . LEU A 1 95 ? 5.762 -4.142 11.694 1.00 98.31 95 LEU A CA 1
ATOM 724 C C . LEU A 1 95 ? 6.280 -5.573 11.498 1.00 98.31 95 LEU A C 1
ATOM 726 O O . LEU A 1 95 ? 7.363 -5.914 11.971 1.00 98.31 95 LEU A O 1
ATOM 730 N N . PHE A 1 96 ? 5.559 -6.366 10.710 1.00 97.94 96 PHE A N 1
ATOM 731 C CA . PHE A 1 96 ? 5.925 -7.733 10.353 1.00 97.94 96 PHE A CA 1
ATOM 732 C C . PHE A 1 96 ? 6.054 -7.871 8.833 1.00 97.94 96 PHE A C 1
ATOM 734 O O . PHE A 1 96 ? 5.111 -7.606 8.086 1.00 97.94 96 PHE A O 1
ATOM 741 N N . LEU A 1 97 ? 7.222 -8.309 8.366 1.00 97.25 97 LEU A N 1
ATOM 742 C CA . LEU A 1 97 ? 7.528 -8.475 6.946 1.00 97.25 97 LEU A CA 1
ATOM 743 C C . LEU A 1 97 ? 7.928 -9.924 6.690 1.00 97.25 97 LEU A C 1
ATOM 745 O O . LEU A 1 97 ? 9.035 -10.333 7.020 1.00 97.25 97 LEU A O 1
ATOM 749 N N . ASP A 1 98 ? 7.021 -10.702 6.108 1.00 93.12 98 ASP A N 1
ATOM 750 C CA . ASP A 1 98 ? 7.290 -12.099 5.765 1.00 93.12 98 ASP A CA 1
ATOM 751 C C . ASP A 1 98 ? 6.485 -12.491 4.526 1.00 93.12 98 ASP A C 1
ATOM 753 O O . ASP A 1 98 ? 5.274 -12.718 4.588 1.00 93.12 98 ASP A O 1
ATOM 757 N N . ALA A 1 99 ? 7.171 -12.572 3.387 1.00 93.06 99 ALA A N 1
ATOM 758 C CA . ALA A 1 99 ? 6.562 -12.954 2.120 1.00 93.06 99 ALA A CA 1
ATOM 759 C C . ALA A 1 99 ? 6.184 -14.445 2.061 1.00 93.06 99 ALA A C 1
ATOM 761 O O . ALA A 1 99 ? 5.269 -14.811 1.323 1.00 93.06 99 ALA A O 1
ATOM 762 N N . ALA A 1 100 ? 6.837 -15.312 2.840 1.00 93.00 100 ALA A N 1
ATOM 763 C CA . ALA A 1 100 ? 6.549 -16.743 2.854 1.00 93.00 100 ALA A CA 1
ATOM 764 C C . ALA A 1 100 ? 5.261 -17.054 3.631 1.00 93.00 100 ALA A C 1
ATOM 766 O O . ALA A 1 100 ? 4.461 -17.881 3.185 1.00 93.00 100 ALA A O 1
ATOM 767 N N . ARG A 1 101 ? 4.991 -16.332 4.730 1.00 94.06 101 ARG A N 1
ATOM 768 C CA . ARG A 1 101 ? 3.763 -16.495 5.538 1.00 94.06 101 ARG A CA 1
ATOM 769 C C . ARG A 1 101 ? 2.470 -16.323 4.728 1.00 94.06 101 ARG A C 1
ATOM 771 O O . ARG A 1 101 ? 1.453 -16.930 5.065 1.00 94.06 101 ARG A O 1
ATOM 778 N N . CYS A 1 102 ? 2.491 -15.552 3.637 1.00 93.00 102 CYS A N 1
ATOM 779 C CA . CYS A 1 102 ? 1.307 -15.332 2.803 1.00 93.00 102 CYS A CA 1
ATOM 780 C C . CYS A 1 102 ? 1.084 -16.388 1.700 1.00 93.00 102 CYS A C 1
ATOM 782 O O . CYS A 1 102 ? 0.093 -16.294 0.978 1.00 93.00 102 CYS A O 1
ATOM 784 N N . ALA A 1 103 ? 1.938 -17.412 1.560 1.00 90.94 103 ALA A N 1
ATOM 785 C CA . ALA A 1 103 ? 1.887 -18.357 0.434 1.00 90.94 103 ALA A CA 1
ATOM 786 C C . ALA A 1 103 ? 0.506 -19.021 0.232 1.00 90.94 103 ALA A C 1
ATOM 788 O O . ALA A 1 103 ? 0.026 -19.115 -0.901 1.00 90.94 103 ALA A O 1
ATOM 789 N N . GLY A 1 104 ? -0.168 -19.406 1.322 1.00 91.62 104 GLY A N 1
ATOM 790 C CA . GLY A 1 104 ? -1.505 -20.019 1.299 1.00 91.62 104 GLY A CA 1
ATOM 791 C C . GLY A 1 104 ? -2.683 -19.037 1.266 1.00 91.62 104 GLY A C 1
ATOM 792 O O . GLY A 1 104 ? -3.831 -19.468 1.250 1.00 91.62 104 GLY A O 1
ATOM 793 N N . LYS A 1 105 ? -2.439 -17.721 1.284 1.00 93.56 105 LYS A N 1
ATOM 794 C CA . LYS A 1 105 ? -3.503 -16.704 1.322 1.00 93.56 105 LYS A CA 1
ATOM 795 C C . LYS A 1 105 ? -4.058 -16.430 -0.076 1.00 93.56 105 LYS A C 1
ATOM 797 O O . LYS A 1 105 ? -3.307 -16.440 -1.054 1.00 93.56 105 LYS A O 1
ATOM 802 N N . ASN A 1 106 ? -5.360 -16.168 -0.169 1.00 92.12 106 ASN A N 1
ATOM 803 C CA . ASN A 1 106 ? -6.027 -15.835 -1.426 1.00 92.12 106 ASN A CA 1
ATOM 804 C C . ASN A 1 106 ? -5.831 -14.348 -1.765 1.00 92.12 106 ASN A C 1
ATOM 806 O O . ASN A 1 106 ? -6.636 -13.510 -1.372 1.00 92.12 106 ASN A O 1
ATOM 810 N N . ALA A 1 107 ? -4.725 -14.030 -2.435 1.00 95.75 107 ALA A N 1
ATOM 811 C CA . ALA A 1 107 ? -4.389 -12.686 -2.891 1.00 95.75 107 ALA A CA 1
ATOM 812 C C . ALA A 1 107 ? -3.498 -12.756 -4.149 1.00 95.75 107 ALA A C 1
ATOM 814 O O . ALA A 1 107 ? -2.740 -13.726 -4.294 1.00 95.75 107 ALA A O 1
ATOM 815 N N . PRO A 1 108 ? -3.518 -11.735 -5.024 1.00 95.75 108 PRO A N 1
ATOM 816 C CA . PRO A 1 108 ? -2.681 -11.702 -6.215 1.00 95.75 108 PRO A CA 1
ATOM 817 C C . PRO A 1 108 ? -1.182 -11.714 -5.872 1.00 95.75 108 PRO A C 1
ATOM 819 O O . PRO A 1 108 ? -0.764 -11.082 -4.890 1.00 95.75 108 PRO A O 1
ATOM 822 N N . PRO A 1 109 ? -0.343 -12.391 -6.678 1.00 95.44 109 PRO A N 1
ATOM 823 C CA . PRO A 1 109 ? 1.102 -12.387 -6.492 1.00 95.44 109 PRO A CA 1
ATOM 824 C C . PRO A 1 109 ? 1.693 -11.014 -6.816 1.00 95.44 109 PRO A C 1
ATOM 826 O O . PRO A 1 109 ? 1.270 -10.340 -7.757 1.00 95.44 109 PRO A O 1
ATOM 829 N N . ALA A 1 110 ? 2.732 -10.620 -6.086 1.00 94.62 110 ALA A N 1
ATOM 830 C CA . ALA A 1 110 ? 3.457 -9.387 -6.364 1.00 94.62 110 ALA A CA 1
ATOM 831 C C . ALA A 1 110 ? 4.679 -9.620 -7.269 1.00 94.62 110 ALA A C 1
ATOM 833 O O . ALA A 1 110 ? 5.305 -10.682 -7.203 1.00 94.62 110 ALA A O 1
ATOM 834 N N . PRO A 1 111 ? 5.066 -8.632 -8.100 1.00 91.50 111 PRO A N 1
ATOM 835 C CA . PRO A 1 111 ? 6.142 -8.796 -9.082 1.00 91.50 111 PRO A CA 1
ATOM 836 C C . PRO A 1 111 ? 7.522 -9.041 -8.448 1.00 91.50 111 PRO A C 1
ATOM 838 O O . PRO A 1 111 ? 8.386 -9.644 -9.080 1.00 91.50 111 PRO A O 1
ATOM 841 N N . GLY A 1 112 ? 7.723 -8.595 -7.203 1.00 87.44 112 GLY A N 1
ATOM 842 C CA . GLY A 1 112 ? 8.938 -8.807 -6.408 1.00 87.44 112 GLY A CA 1
ATOM 843 C C . GLY A 1 112 ? 8.869 -9.999 -5.442 1.00 87.44 112 GLY A C 1
ATOM 844 O O . GLY A 1 112 ? 9.717 -10.101 -4.560 1.00 87.44 112 GLY A O 1
ATOM 845 N N . GLY A 1 113 ? 7.866 -10.873 -5.572 1.00 90.88 113 GLY A N 1
ATOM 846 C CA . GLY A 1 113 ? 7.614 -11.981 -4.646 1.00 90.88 113 GLY A CA 1
ATOM 847 C C . GLY A 1 113 ? 6.617 -11.636 -3.535 1.00 90.88 113 GLY A C 1
ATOM 848 O O . GLY A 1 113 ? 6.320 -10.470 -3.281 1.00 90.88 113 GLY A O 1
ATOM 849 N N . GLY A 1 114 ? 6.078 -12.674 -2.890 1.00 95.56 114 GLY A N 1
ATOM 850 C CA . GLY A 1 114 ? 4.980 -12.535 -1.933 1.00 95.56 114 GLY A CA 1
ATOM 851 C C . GLY A 1 114 ? 3.629 -12.276 -2.607 1.00 95.56 114 GLY A C 1
ATOM 852 O O . GLY A 1 114 ? 3.443 -12.548 -3.799 1.00 95.56 114 GLY A O 1
ATOM 853 N N . LYS A 1 115 ? 2.671 -11.754 -1.840 1.00 96.75 115 LYS A N 1
ATOM 854 C CA . LYS A 1 115 ? 1.310 -11.447 -2.306 1.00 96.75 115 LYS A CA 1
ATOM 855 C C . LYS A 1 115 ? 0.834 -10.105 -1.772 1.00 96.75 115 LYS A C 1
ATOM 857 O O . LYS A 1 115 ? 1.264 -9.673 -0.703 1.00 96.75 115 LYS A O 1
ATOM 862 N N . TYR A 1 116 ? -0.104 -9.484 -2.483 1.00 97.19 116 TYR A N 1
ATOM 863 C CA . TYR A 1 116 ? -0.812 -8.280 -2.037 1.00 97.19 116 TYR A CA 1
ATOM 864 C C . TYR A 1 116 ? -1.842 -8.601 -0.938 1.00 97.19 116 TYR A C 1
ATOM 866 O O . TYR A 1 116 ? -3.046 -8.399 -1.095 1.00 97.19 116 TYR A O 1
ATOM 874 N N . TYR A 1 117 ? -1.337 -9.146 0.164 1.00 97.88 117 TYR A N 1
ATOM 875 C CA . TYR A 1 117 ? -2.059 -9.510 1.371 1.00 97.88 117 TYR A CA 1
ATOM 876 C C . TYR A 1 117 ? -1.444 -8.753 2.547 1.00 97.88 117 TYR A C 1
ATOM 878 O O . TYR A 1 117 ? -0.219 -8.702 2.688 1.00 97.88 117 TYR A O 1
ATOM 886 N N . PHE A 1 118 ? -2.291 -8.194 3.396 1.00 98.31 118 PHE A N 1
ATOM 887 C CA . PHE A 1 118 ? -1.907 -7.374 4.533 1.00 98.31 118 PHE A CA 1
ATOM 888 C C . PHE A 1 118 ? -2.715 -7.783 5.758 1.00 98.31 118 PHE A C 1
ATOM 890 O O . PHE A 1 118 ? -3.836 -8.274 5.628 1.00 98.31 118 PHE A O 1
ATOM 897 N N . GLU A 1 119 ? -2.166 -7.549 6.945 1.00 98.06 119 GLU A N 1
ATOM 898 C CA . GLU A 1 119 ? -2.962 -7.563 8.174 1.00 98.06 119 GLU A CA 1
ATOM 899 C C . GLU A 1 119 ? -2.766 -6.232 8.900 1.00 98.06 119 GLU A C 1
ATOM 901 O O . GLU A 1 119 ? -1.631 -5.774 9.043 1.00 98.06 119 GLU A O 1
ATOM 906 N N . LEU A 1 120 ? -3.858 -5.599 9.328 1.00 98.19 120 LEU A N 1
ATOM 907 C CA . LEU A 1 120 ? -3.822 -4.433 10.213 1.00 98.19 120 LEU A CA 1
ATOM 908 C C . LEU A 1 120 ? -4.499 -4.785 11.523 1.00 98.19 120 LEU A C 1
ATOM 910 O O . LEU A 1 120 ? -5.659 -5.192 11.522 1.00 98.19 120 LEU A O 1
ATOM 914 N N . GLY A 1 121 ? -3.788 -4.588 12.627 1.00 97.12 121 GLY A N 1
ATOM 915 C CA . GLY A 1 121 ? -4.360 -4.723 13.959 1.00 97.12 121 GLY A CA 1
ATOM 916 C C . GLY A 1 121 ? -4.458 -3.376 14.653 1.00 97.12 121 GLY A C 1
ATOM 917 O O . GLY A 1 121 ? -3.489 -2.619 14.647 1.00 97.12 121 GLY A O 1
ATOM 918 N N . PHE A 1 122 ? -5.603 -3.087 15.257 1.00 95.69 122 PHE A N 1
ATOM 919 C CA . PHE A 1 122 ? -5.840 -1.921 16.109 1.00 95.69 122 PHE A CA 1
ATOM 920 C C . PHE A 1 122 ? -7.084 -2.166 16.966 1.00 95.69 122 PHE A C 1
ATOM 922 O O . PHE A 1 122 ? -7.932 -2.978 16.612 1.00 95.69 122 PHE A O 1
ATOM 929 N N . ASN A 1 123 ? -7.187 -1.481 18.108 1.00 89.56 123 ASN A N 1
ATOM 930 C CA . ASN A 1 123 ? -8.338 -1.576 19.019 1.00 89.56 123 ASN A CA 1
ATOM 931 C C . ASN A 1 123 ? -8.737 -3.026 19.354 1.00 89.56 123 ASN A C 1
ATOM 933 O O . ASN A 1 123 ? -9.910 -3.376 19.358 1.00 89.56 123 ASN A O 1
ATOM 937 N N . GLN A 1 124 ? -7.727 -3.864 19.628 1.00 89.75 124 GLN A N 1
ATOM 938 C CA . GLN A 1 124 ? -7.856 -5.297 19.944 1.00 89.75 124 GLN A CA 1
ATOM 939 C C . GLN A 1 124 ? -8.416 -6.177 18.819 1.00 89.75 124 GLN A C 1
ATOM 941 O O . GLN A 1 124 ? -8.573 -7.374 19.028 1.00 89.75 124 GLN A O 1
ATOM 946 N N . LYS A 1 125 ? -8.645 -5.613 17.632 1.00 95.12 125 LYS A N 1
ATOM 947 C CA . LYS A 1 125 ? -9.077 -6.340 16.445 1.00 95.12 125 LYS A CA 1
ATOM 948 C C . LYS A 1 125 ? -7.931 -6.550 15.476 1.00 95.12 125 LYS A C 1
ATOM 950 O O . LYS A 1 125 ? -6.998 -5.741 15.419 1.00 95.12 125 LYS A O 1
ATOM 955 N N . LEU A 1 126 ? -8.031 -7.603 14.674 1.00 96.81 126 LEU A N 1
ATOM 956 C CA . LEU A 1 126 ? -7.114 -7.868 13.571 1.00 96.81 126 LEU A CA 1
ATOM 957 C C . LEU A 1 126 ? -7.891 -8.098 12.283 1.00 96.81 126 LEU A C 1
ATOM 959 O O . LEU A 1 126 ? -8.766 -8.956 12.195 1.00 96.81 126 LEU A O 1
ATOM 963 N N . TYR A 1 127 ? -7.506 -7.364 11.251 1.00 97.38 127 TYR A N 1
ATOM 964 C CA . TYR A 1 127 ? -8.130 -7.412 9.944 1.00 97.38 127 TYR A CA 1
ATOM 965 C C . TYR A 1 127 ? -7.158 -7.990 8.927 1.00 97.38 127 TYR A C 1
ATOM 967 O O . TYR A 1 127 ? -6.043 -7.494 8.794 1.00 97.38 127 TYR A O 1
ATOM 975 N N . ALA A 1 128 ? -7.586 -9.002 8.178 1.00 97.44 128 ALA A N 1
ATOM 976 C CA . ALA A 1 128 ? -6.898 -9.506 7.000 1.00 97.44 128 ALA A CA 1
ATOM 977 C C . ALA A 1 128 ? -7.461 -8.834 5.744 1.00 97.44 128 ALA A C 1
ATOM 979 O O . ALA A 1 128 ? -8.665 -8.882 5.484 1.00 97.44 128 ALA A O 1
ATOM 980 N N . ILE A 1 129 ? -6.580 -8.233 4.948 1.00 97.69 129 ILE A N 1
ATOM 981 C CA . ILE A 1 129 ? -6.930 -7.486 3.742 1.00 97.69 129 ILE A CA 1
ATOM 982 C C . ILE A 1 129 ? -6.191 -8.084 2.553 1.00 97.69 129 ILE A C 1
ATOM 984 O O . ILE A 1 129 ? -4.973 -8.230 2.575 1.00 97.69 129 ILE A O 1
ATOM 988 N N . SER A 1 130 ? -6.922 -8.400 1.490 1.00 97.50 130 SER A N 1
ATOM 989 C CA . SER A 1 130 ? -6.334 -8.804 0.207 1.00 97.50 130 SER A CA 1
ATOM 990 C C . SER A 1 130 ? -6.717 -7.805 -0.869 1.00 97.50 130 SER A C 1
ATOM 992 O O . SER A 1 130 ? -7.860 -7.351 -0.921 1.00 97.50 130 SER A O 1
ATOM 994 N N . VAL A 1 131 ? -5.767 -7.465 -1.735 1.00 97.38 131 VAL A N 1
ATOM 995 C CA . VAL A 1 131 ? -6.072 -6.729 -2.964 1.00 97.38 131 VAL A CA 1
ATOM 996 C C . VAL A 1 131 ? -6.849 -7.648 -3.896 1.00 97.38 131 VAL A C 1
ATOM 998 O O . VAL A 1 131 ? -6.532 -8.830 -4.013 1.00 97.38 131 VAL A O 1
ATOM 1001 N N . ARG A 1 132 ? -7.885 -7.125 -4.548 1.00 96.56 132 ARG A N 1
ATOM 1002 C CA . ARG A 1 132 ? -8.683 -7.892 -5.506 1.00 96.56 132 ARG A CA 1
ATOM 1003 C C . ARG A 1 132 ? -7.911 -8.151 -6.797 1.00 96.56 132 ARG A C 1
ATOM 1005 O O . ARG A 1 132 ? -7.014 -7.400 -7.182 1.00 96.56 132 ARG A O 1
ATOM 1012 N N . GLU A 1 133 ? -8.314 -9.206 -7.494 1.00 89.69 133 GLU A N 1
ATOM 1013 C CA . GLU A 1 133 ? -7.840 -9.486 -8.847 1.00 89.69 133 GLU A CA 1
ATOM 1014 C C . GLU A 1 133 ? -8.068 -8.278 -9.770 1.00 89.69 133 GLU A C 1
ATOM 1016 O O . GLU A 1 133 ? -9.057 -7.555 -9.642 1.00 89.69 133 GLU A O 1
ATOM 1021 N N . ASN A 1 134 ? -7.152 -8.072 -10.716 1.00 89.69 134 ASN A N 1
ATOM 1022 C CA . ASN A 1 134 ? -7.163 -6.987 -11.710 1.00 89.69 134 ASN A CA 1
ATOM 1023 C C . ASN A 1 134 ? -6.947 -5.554 -11.189 1.00 89.69 134 ASN A C 1
ATOM 1025 O O . ASN A 1 134 ? -6.838 -4.643 -12.007 1.00 89.69 134 ASN A O 1
ATOM 1029 N N . VAL A 1 135 ? -6.816 -5.328 -9.876 1.00 95.06 135 VAL A N 1
ATOM 1030 C CA . VAL A 1 135 ? -6.438 -4.002 -9.337 1.00 95.06 135 VAL A CA 1
ATOM 1031 C C . VAL A 1 135 ? -5.035 -3.603 -9.787 1.00 95.06 135 VAL A C 1
ATOM 1033 O O . VAL A 1 135 ? -4.766 -2.433 -10.040 1.00 95.06 135 VAL A O 1
ATOM 1036 N N . ILE A 1 136 ? -4.139 -4.584 -9.894 1.00 96.06 136 ILE A N 1
ATOM 1037 C CA . ILE A 1 136 ? -2.780 -4.398 -10.391 1.00 96.06 136 ILE A CA 1
ATOM 1038 C C . ILE A 1 136 ? -2.783 -4.706 -11.893 1.00 96.06 136 ILE A C 1
ATOM 1040 O O . ILE A 1 136 ? -2.939 -5.874 -12.263 1.00 96.06 136 ILE A O 1
ATOM 1044 N N . PRO A 1 137 ? -2.612 -3.704 -12.777 1.00 95.38 137 PRO A N 1
ATOM 1045 C CA . PRO A 1 137 ? -2.631 -3.931 -14.213 1.00 95.38 137 PRO A CA 1
ATOM 1046 C C . PRO A 1 137 ? -1.514 -4.879 -14.635 1.00 95.38 137 PRO A C 1
ATOM 1048 O O . PRO A 1 137 ? -0.374 -4.770 -14.172 1.00 95.38 137 PRO A O 1
ATOM 1051 N N . ARG A 1 138 ? -1.831 -5.778 -15.571 1.00 95.19 138 ARG A N 1
ATOM 1052 C CA . ARG A 1 138 ? -0.887 -6.792 -16.054 1.00 95.19 138 ARG A CA 1
ATOM 1053 C C . ARG A 1 138 ? 0.411 -6.178 -16.582 1.00 95.19 138 ARG A C 1
ATOM 1055 O O . ARG A 1 138 ? 1.485 -6.671 -16.262 1.00 95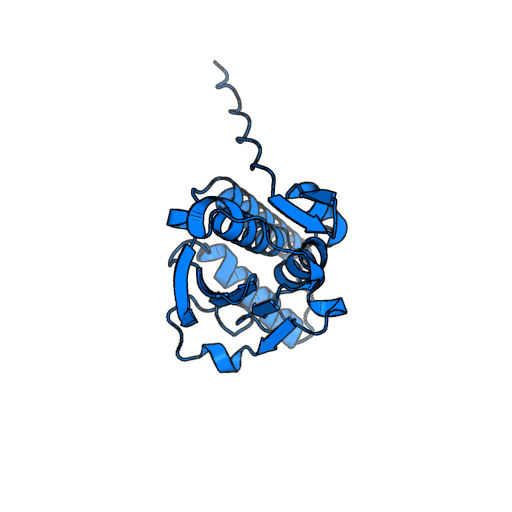.19 138 ARG A O 1
ATOM 1062 N N . GLU A 1 139 ? 0.314 -5.065 -17.307 1.00 96.31 139 GLU A N 1
ATOM 1063 C CA . GLU A 1 139 ? 1.483 -4.360 -17.839 1.00 96.31 139 GLU A CA 1
ATOM 1064 C C . GLU A 1 139 ? 2.407 -3.829 -16.734 1.00 96.31 139 GLU A C 1
ATOM 1066 O O . GLU A 1 139 ? 3.620 -4.033 -16.790 1.00 96.31 139 GLU A O 1
ATOM 1071 N N . PHE A 1 140 ? 1.845 -3.190 -15.701 1.00 96.75 140 PHE A N 1
ATOM 1072 C CA . PHE A 1 140 ? 2.627 -2.751 -14.544 1.00 96.75 140 PHE A CA 1
ATOM 1073 C C . PHE A 1 140 ? 3.331 -3.938 -13.885 1.00 96.75 140 PHE A C 1
ATOM 1075 O O . PHE A 1 140 ? 4.502 -3.833 -13.512 1.00 96.75 140 PHE A O 1
ATOM 1082 N N . TRP A 1 141 ? 2.622 -5.060 -13.740 1.00 96.50 141 TRP A N 1
ATOM 1083 C CA . TRP A 1 141 ? 3.152 -6.258 -13.105 1.00 96.50 141 TRP A CA 1
ATOM 1084 C C . TRP A 1 141 ? 4.325 -6.845 -13.897 1.00 96.50 141 TRP A C 1
ATOM 1086 O O . TRP A 1 141 ? 5.403 -7.039 -13.333 1.00 96.50 141 TRP A O 1
ATOM 1096 N N . ASP A 1 142 ? 4.148 -7.060 -15.203 1.00 97.31 142 ASP A N 1
ATOM 1097 C CA . ASP A 1 142 ? 5.176 -7.631 -16.078 1.00 97.31 142 ASP A CA 1
ATOM 1098 C C . ASP A 1 142 ? 6.421 -6.726 -16.116 1.00 97.31 142 ASP A C 1
ATOM 1100 O O . ASP A 1 142 ? 7.546 -7.202 -15.938 1.00 97.31 142 ASP A O 1
ATOM 1104 N N . PHE A 1 143 ? 6.234 -5.406 -16.247 1.00 97.19 143 PHE A N 1
ATOM 1105 C CA . PHE A 1 143 ? 7.347 -4.454 -16.301 1.00 97.19 143 PHE A CA 1
ATOM 1106 C C . PHE A 1 143 ? 8.068 -4.308 -14.953 1.00 97.19 143 PHE A C 1
ATOM 1108 O O . PHE A 1 143 ? 9.296 -4.220 -14.897 1.00 97.19 143 PHE A O 1
ATOM 1115 N N . SER A 1 144 ? 7.327 -4.323 -13.843 1.00 95.56 144 SER A N 1
ATOM 1116 C CA . SER A 1 144 ? 7.921 -4.306 -12.502 1.00 95.56 144 SER A CA 1
ATOM 1117 C C . SER A 1 144 ? 8.723 -5.576 -12.236 1.00 95.56 144 SER A C 1
ATOM 1119 O O . SER A 1 144 ? 9.822 -5.504 -11.688 1.00 95.56 144 SER A O 1
ATOM 1121 N N . ARG A 1 145 ? 8.219 -6.741 -12.663 1.00 95.69 145 ARG A N 1
ATOM 1122 C CA . ARG A 1 145 ? 8.941 -8.013 -12.548 1.00 95.69 145 ARG A CA 1
ATOM 1123 C C . ARG A 1 145 ? 10.236 -7.988 -13.357 1.00 95.69 145 ARG A C 1
ATOM 1125 O O . ARG A 1 145 ? 11.280 -8.363 -12.829 1.00 95.69 145 ARG A O 1
ATOM 1132 N N . TYR A 1 146 ? 10.183 -7.492 -14.590 1.00 96.06 146 TYR A N 1
ATOM 1133 C CA . TYR A 1 146 ? 11.365 -7.277 -15.423 1.00 96.06 146 TYR A CA 1
ATOM 1134 C C . TYR A 1 146 ? 12.403 -6.373 -14.736 1.00 96.06 146 TYR A C 1
ATOM 1136 O O . TYR A 1 146 ? 13.581 -6.721 -14.649 1.00 96.06 146 TYR A O 1
ATOM 1144 N N . ALA A 1 147 ? 11.964 -5.251 -14.158 1.00 94.56 147 ALA A N 1
ATOM 1145 C CA . ALA A 1 147 ? 12.837 -4.349 -13.411 1.00 94.56 147 ALA A CA 1
ATOM 1146 C C . ALA A 1 147 ? 13.491 -5.019 -12.189 1.00 94.56 147 ALA A C 1
ATOM 1148 O O . ALA A 1 147 ? 14.678 -4.809 -11.930 1.00 94.56 147 ALA A O 1
ATOM 1149 N N . HIS A 1 148 ? 12.746 -5.850 -11.453 1.00 92.06 148 HIS A N 1
ATOM 1150 C CA . HIS A 1 148 ? 13.293 -6.635 -10.344 1.00 92.06 148 HIS A CA 1
ATOM 1151 C C . HIS A 1 148 ? 14.342 -7.650 -10.811 1.00 92.06 148 HIS A C 1
ATOM 1153 O O . HIS A 1 148 ? 15.384 -7.774 -10.167 1.00 92.06 148 HIS A O 1
ATOM 1159 N N . GLN A 1 149 ? 14.098 -8.341 -11.928 1.00 93.75 149 GLN A N 1
ATOM 1160 C CA . GLN A 1 149 ? 15.042 -9.304 -12.503 1.00 93.75 149 GLN A CA 1
ATOM 1161 C C . GLN A 1 149 ? 16.354 -8.631 -12.911 1.00 93.75 149 GLN A C 1
ATOM 1163 O O . GLN A 1 149 ? 17.417 -9.088 -12.496 1.00 93.75 149 GLN A O 1
ATOM 1168 N N . LYS A 1 150 ? 16.285 -7.501 -13.627 1.00 95.12 150 LYS A N 1
ATOM 1169 C CA . LYS A 1 150 ? 17.470 -6.710 -13.988 1.00 95.12 150 LYS A CA 1
ATOM 1170 C C . LYS A 1 150 ? 18.262 -6.260 -12.765 1.00 95.12 150 LYS A C 1
ATOM 1172 O O . LYS A 1 150 ? 19.464 -6.496 -12.691 1.00 95.12 150 LYS A O 1
ATOM 1177 N N . ARG A 1 151 ? 17.585 -5.709 -11.750 1.00 90.62 151 ARG A N 1
ATOM 1178 C CA . ARG A 1 151 ? 18.236 -5.323 -10.488 1.00 90.62 151 ARG A CA 1
ATOM 1179 C C . ARG A 1 151 ? 18.931 -6.512 -9.816 1.00 90.62 151 ARG A C 1
ATOM 1181 O O . ARG A 1 151 ? 20.046 -6.352 -9.333 1.00 90.62 151 ARG A O 1
ATOM 1188 N N . GLY A 1 152 ? 18.288 -7.680 -9.783 1.00 90.50 152 GLY A N 1
ATOM 1189 C CA . GLY A 1 152 ? 18.864 -8.906 -9.220 1.00 90.50 152 GLY A CA 1
ATOM 1190 C C . GLY A 1 152 ? 20.085 -9.416 -9.991 1.00 90.50 152 GLY A C 1
ATOM 1191 O O . GLY A 1 152 ? 21.008 -9.943 -9.381 1.00 90.50 152 GLY A O 1
ATOM 1192 N N . ALA A 1 153 ? 20.118 -9.201 -11.307 1.00 94.31 153 ALA A N 1
ATOM 1193 C CA . ALA A 1 153 ? 21.263 -9.495 -12.166 1.00 94.31 153 ALA A CA 1
ATO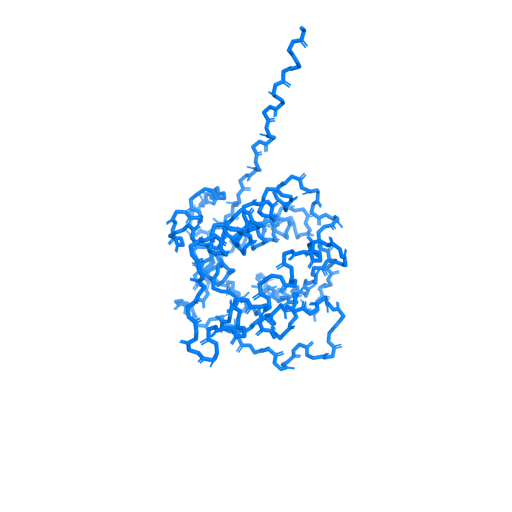M 1194 C C . ALA A 1 153 ? 22.365 -8.413 -12.124 1.00 94.31 153 ALA A C 1
ATOM 1196 O O . ALA A 1 153 ? 23.398 -8.567 -12.769 1.00 94.31 153 ALA A O 1
ATOM 1197 N N . GLY A 1 154 ? 22.166 -7.313 -11.385 1.00 94.69 154 GLY A N 1
ATOM 1198 C CA . GLY A 1 154 ? 23.088 -6.172 -11.381 1.00 94.69 154 GLY A CA 1
ATOM 1199 C C . GLY A 1 154 ? 23.042 -5.332 -12.664 1.00 94.69 154 GLY A C 1
ATOM 1200 O O . GLY A 1 154 ? 23.921 -4.505 -12.891 1.00 94.69 154 GLY A O 1
ATOM 1201 N N . GLU A 1 155 ? 22.018 -5.516 -13.497 1.00 95.31 155 GLU A N 1
ATOM 1202 C CA . GLU A 1 155 ? 21.830 -4.790 -14.748 1.00 95.31 155 GLU A CA 1
ATOM 1203 C C . GLU A 1 155 ? 20.991 -3.521 -14.521 1.00 95.31 155 GLU A C 1
ATOM 1205 O O . GLU A 1 155 ? 19.869 -3.593 -14.005 1.00 95.31 155 GLU A O 1
ATOM 1210 N N . PRO A 1 156 ? 21.477 -2.331 -14.914 1.00 93.94 156 PRO A N 1
ATOM 1211 C CA . PRO A 1 156 ? 20.681 -1.120 -14.812 1.00 93.94 156 PRO A CA 1
ATOM 1212 C C . PRO A 1 156 ? 19.581 -1.094 -15.882 1.00 93.94 156 PRO A C 1
ATOM 1214 O O . PRO A 1 156 ? 19.780 -1.477 -17.036 1.00 93.94 156 PRO A O 1
ATOM 1217 N N . LEU A 1 157 ? 18.416 -0.557 -15.517 1.00 95.62 157 LEU A N 1
ATOM 1218 C CA . LEU A 1 157 ? 17.398 -0.177 -16.497 1.00 95.62 157 LEU A CA 1
ATOM 1219 C C . LEU A 1 157 ? 17.929 0.940 -17.400 1.00 95.62 157 LEU A C 1
ATOM 1221 O O . LEU A 1 157 ? 18.570 1.873 -16.914 1.00 95.62 157 LEU A O 1
ATOM 1225 N N . LEU A 1 158 ? 17.603 0.897 -18.687 1.00 96.88 158 LEU A N 1
ATOM 1226 C CA . LEU A 1 158 ? 17.851 1.981 -19.634 1.00 96.88 158 LEU A CA 1
ATOM 1227 C C . LEU A 1 158 ? 17.003 3.219 -19.279 1.00 96.88 158 LEU A C 1
ATOM 1229 O O . LEU A 1 158 ? 15.960 3.085 -18.634 1.00 96.88 158 LEU A O 1
ATOM 1233 N N . PRO A 1 159 ? 17.380 4.435 -19.721 1.00 96.88 159 PRO A N 1
ATOM 1234 C CA . PRO A 1 159 ? 16.610 5.650 -19.434 1.00 96.88 159 PRO A CA 1
ATOM 1235 C C . PRO A 1 159 ? 15.125 5.555 -19.819 1.00 96.88 159 PRO A C 1
ATOM 1237 O O . PRO A 1 159 ? 14.264 5.921 -19.025 1.00 96.88 159 PRO A O 1
ATOM 1240 N N . GLN A 1 160 ? 14.823 4.995 -20.993 1.00 96.75 160 GLN A N 1
ATOM 1241 C CA . GLN A 1 160 ? 13.447 4.806 -21.471 1.00 96.75 160 GLN A CA 1
ATOM 1242 C C . GLN A 1 160 ? 12.671 3.786 -20.624 1.00 96.75 160 GLN A C 1
ATOM 1244 O O . GLN A 1 160 ? 11.480 3.956 -20.382 1.00 96.75 160 GLN A O 1
ATOM 1249 N N . GLU A 1 161 ? 13.348 2.748 -20.125 1.00 97.38 161 GLU A N 1
ATOM 1250 C CA . GLU A 1 161 ? 12.736 1.744 -19.252 1.00 97.38 161 GLU A CA 1
ATOM 1251 C C . GLU A 1 161 ? 12.422 2.327 -17.870 1.00 97.38 161 GLU A C 1
ATOM 1253 O O . GLU A 1 161 ? 11.357 2.064 -17.314 1.00 97.38 161 GLU A O 1
ATOM 1258 N N . ARG A 1 162 ? 13.321 3.160 -17.327 1.00 95.88 162 ARG A N 1
ATOM 1259 C CA . ARG A 1 162 ? 13.077 3.886 -16.071 1.00 95.88 162 ARG A CA 1
ATOM 1260 C C . ARG A 1 162 ? 11.880 4.818 -16.197 1.00 95.88 162 ARG A C 1
ATOM 1262 O O . ARG A 1 162 ? 11.026 4.825 -15.317 1.00 95.88 162 ARG A O 1
ATOM 1269 N N . GLU A 1 163 ? 11.800 5.549 -17.303 1.00 96.75 163 GLU A N 1
ATOM 1270 C CA . GLU A 1 163 ? 10.679 6.442 -17.576 1.00 96.75 163 GLU A CA 1
ATOM 1271 C C . GLU A 1 163 ? 9.365 5.671 -17.754 1.00 96.75 163 GLU A C 1
ATOM 1273 O O . GLU A 1 163 ? 8.344 6.040 -17.174 1.00 96.75 163 GLU A O 1
ATOM 1278 N N . ARG A 1 164 ? 9.385 4.531 -18.460 1.00 97.50 164 ARG A N 1
ATOM 1279 C CA . ARG A 1 164 ? 8.204 3.666 -18.574 1.00 97.50 164 ARG A CA 1
ATOM 1280 C C . ARG A 1 164 ? 7.744 3.142 -17.217 1.00 97.50 164 ARG A C 1
ATOM 1282 O O . ARG A 1 164 ? 6.552 3.201 -16.925 1.00 97.50 164 ARG A O 1
ATOM 1289 N N . LEU A 1 165 ? 8.668 2.674 -16.379 1.00 96.44 165 LEU A N 1
ATOM 1290 C CA . LEU A 1 165 ? 8.350 2.209 -15.029 1.00 96.44 165 LEU A CA 1
ATOM 1291 C C . LEU A 1 165 ? 7.772 3.332 -14.161 1.00 96.44 165 LEU A C 1
ATOM 1293 O O . LEU A 1 165 ? 6.808 3.094 -13.434 1.00 96.44 165 LEU A O 1
ATOM 1297 N N . ARG A 1 166 ? 8.323 4.548 -14.253 1.00 96.25 166 ARG A N 1
ATOM 1298 C CA . ARG A 1 166 ? 7.799 5.732 -13.560 1.00 96.25 166 ARG A CA 1
ATOM 1299 C C . ARG A 1 166 ? 6.352 6.009 -13.968 1.00 96.25 166 ARG A C 1
ATOM 1301 O O . ARG A 1 166 ? 5.482 6.043 -13.102 1.00 96.25 166 ARG A O 1
ATOM 1308 N N . MET A 1 167 ? 6.078 6.089 -15.272 1.00 97.62 167 MET A N 1
ATOM 1309 C CA . MET A 1 167 ? 4.720 6.296 -15.788 1.00 97.62 167 MET A CA 1
ATOM 1310 C C . MET A 1 167 ? 3.748 5.202 -15.327 1.00 97.62 167 MET A C 1
ATOM 1312 O O . MET A 1 167 ? 2.641 5.509 -14.897 1.00 97.62 167 MET A O 1
ATOM 1316 N N . LEU A 1 168 ? 4.151 3.928 -15.372 1.00 98.00 168 LEU A N 1
ATOM 1317 C CA . LEU A 1 168 ? 3.303 2.816 -14.928 1.00 98.00 168 LEU A CA 1
ATOM 1318 C C . LEU A 1 168 ? 2.994 2.885 -13.423 1.00 98.00 168 LEU A C 1
ATOM 1320 O O . LEU A 1 168 ? 1.879 2.569 -13.010 1.00 98.00 168 LEU A O 1
ATOM 1324 N N . ARG A 1 169 ? 3.950 3.322 -12.592 1.00 96.75 169 ARG A N 1
ATOM 1325 C CA . ARG A 1 169 ? 3.728 3.540 -11.151 1.00 96.75 169 ARG A CA 1
ATOM 1326 C C . ARG A 1 169 ? 2.743 4.677 -10.890 1.00 96.75 169 ARG A C 1
ATOM 1328 O O . ARG A 1 169 ? 1.905 4.548 -10.001 1.00 96.75 169 ARG A O 1
ATOM 1335 N N . GLU A 1 170 ? 2.844 5.766 -11.646 1.00 97.62 170 GLU A N 1
ATOM 1336 C CA . GLU A 1 170 ? 1.935 6.916 -11.550 1.00 97.62 170 GLU A CA 1
ATOM 1337 C C . GLU A 1 170 ? 0.521 6.555 -12.009 1.00 97.62 170 GLU A C 1
ATOM 1339 O O . GLU A 1 170 ? -0.447 6.863 -11.319 1.00 97.62 170 GLU A O 1
ATOM 1344 N N . GLN A 1 171 ? 0.398 5.826 -13.120 1.00 97.94 171 GLN A N 1
ATOM 1345 C CA . GLN A 1 171 ? -0.884 5.318 -13.613 1.00 97.94 171 GLN A CA 1
ATOM 1346 C C . GLN A 1 171 ? -1.545 4.374 -12.606 1.00 97.94 171 GLN A C 1
ATOM 1348 O O . GLN A 1 171 ? -2.740 4.503 -12.344 1.00 97.94 171 GLN A O 1
ATOM 1353 N N . LEU A 1 172 ? -0.771 3.466 -11.999 1.00 97.44 172 LEU A N 1
ATOM 1354 C CA . LEU A 1 172 ? -1.267 2.593 -10.936 1.00 97.44 172 LEU A CA 1
ATOM 1355 C C . LEU A 1 172 ? -1.776 3.406 -9.738 1.00 97.44 172 LEU A C 1
ATOM 1357 O O . LEU A 1 172 ? -2.870 3.144 -9.246 1.00 97.44 172 LEU A O 1
ATOM 1361 N N . ALA A 1 173 ? -1.008 4.398 -9.282 1.00 97.88 173 ALA A N 1
ATOM 1362 C CA . ALA A 1 173 ? -1.414 5.256 -8.172 1.00 97.88 173 ALA A CA 1
ATOM 1363 C C . ALA A 1 173 ? -2.718 6.003 -8.479 1.00 97.88 173 ALA A C 1
ATOM 1365 O O . ALA A 1 173 ? -3.650 5.960 -7.680 1.00 97.88 173 ALA A O 1
ATOM 1366 N N . ALA A 1 174 ? -2.812 6.625 -9.657 1.00 97.00 174 ALA A N 1
ATOM 1367 C CA . ALA A 1 174 ? -4.007 7.339 -10.093 1.00 97.00 174 ALA A CA 1
ATOM 1368 C C . ALA A 1 174 ? -5.236 6.416 -10.156 1.00 97.00 174 ALA A C 1
ATOM 1370 O O . ALA A 1 174 ? -6.303 6.778 -9.660 1.00 97.00 174 ALA A O 1
ATOM 1371 N N . ALA A 1 175 ? -5.080 5.204 -10.699 1.00 96.56 175 ALA A N 1
ATOM 1372 C CA . ALA A 1 175 ? -6.155 4.216 -10.762 1.00 96.56 175 ALA A CA 1
ATOM 1373 C C . ALA A 1 175 ? -6.622 3.774 -9.364 1.00 96.56 175 ALA A C 1
ATOM 1375 O O . ALA A 1 175 ? -7.823 3.704 -9.112 1.00 96.56 175 ALA A O 1
ATOM 1376 N N . ILE A 1 176 ? -5.688 3.527 -8.437 1.00 97.25 176 ILE A N 1
ATOM 1377 C CA . ILE A 1 176 ? -5.994 3.167 -7.044 1.00 97.25 176 ILE A CA 1
ATOM 1378 C C . ILE A 1 176 ? -6.737 4.303 -6.328 1.00 97.25 176 ILE A C 1
ATOM 1380 O O . ILE A 1 176 ? -7.724 4.057 -5.636 1.00 97.25 176 ILE A O 1
ATOM 1384 N N . LEU A 1 177 ? -6.282 5.547 -6.484 1.00 96.12 177 LEU A N 1
ATOM 1385 C CA . LEU A 1 177 ? -6.883 6.702 -5.810 1.00 96.12 177 LEU A CA 1
ATOM 1386 C C . LEU A 1 177 ? -8.296 7.005 -6.324 1.00 96.12 177 LEU A C 1
ATOM 1388 O O . LEU A 1 177 ? -9.154 7.387 -5.534 1.00 96.12 177 LEU A O 1
ATOM 1392 N N . ALA A 1 178 ? -8.548 6.795 -7.619 1.00 94.81 178 ALA A N 1
ATOM 1393 C CA . ALA A 1 178 ? -9.852 7.031 -8.235 1.00 94.81 178 ALA A CA 1
ATOM 1394 C C . ALA A 1 178 ? -10.879 5.915 -7.965 1.00 94.81 178 ALA A C 1
ATOM 1396 O O . ALA A 1 178 ? -12.084 6.141 -8.091 1.00 94.81 178 ALA A O 1
ATOM 1397 N N . ALA A 1 179 ? -10.432 4.705 -7.625 1.00 93.75 179 ALA A N 1
ATOM 1398 C CA . ALA A 1 179 ? -11.316 3.561 -7.454 1.00 93.75 179 ALA A CA 1
ATOM 1399 C C . ALA A 1 179 ? -12.038 3.569 -6.090 1.00 93.75 179 ALA A C 1
ATOM 1401 O O . ALA A 1 179 ? -11.440 3.908 -5.060 1.00 93.75 179 ALA A O 1
ATOM 1402 N N . PRO A 1 180 ? -13.307 3.120 -6.029 1.00 91.12 180 PRO A N 1
ATOM 1403 C CA . PRO A 1 180 ? -13.981 2.878 -4.759 1.00 91.12 180 PRO A CA 1
ATOM 1404 C C . PRO A 1 180 ? -13.289 1.736 -4.009 1.00 91.12 180 PRO A C 1
ATOM 1406 O O . PRO A 1 180 ? -12.914 0.722 -4.599 1.00 91.12 180 PRO A O 1
ATOM 1409 N N . ALA A 1 181 ? -13.143 1.866 -2.693 1.00 85.94 181 ALA A N 1
ATOM 1410 C CA . ALA A 1 181 ? -12.326 0.939 -1.916 1.00 85.94 181 ALA A CA 1
ATOM 1411 C C . ALA A 1 181 ? -12.841 -0.511 -1.931 1.00 85.94 181 ALA A C 1
ATOM 1413 O O . ALA A 1 181 ? -12.045 -1.447 -2.002 1.00 85.94 181 ALA A O 1
ATOM 1414 N N . GLY A 1 182 ? -14.163 -0.712 -1.992 1.00 86.00 182 GLY A N 1
ATOM 1415 C CA . GLY A 1 182 ? -14.762 -2.042 -2.151 1.00 86.00 182 GLY A CA 1
ATOM 1416 C C . GLY A 1 182 ? -14.375 -2.758 -3.455 1.00 86.00 182 GLY A C 1
ATOM 1417 O O . GLY A 1 182 ? -14.426 -3.986 -3.505 1.00 86.00 182 GLY A O 1
ATOM 1418 N N . ALA A 1 183 ? -13.943 -2.021 -4.489 1.00 92.69 183 ALA A N 1
ATOM 1419 C CA . ALA A 1 183 ? -13.403 -2.585 -5.729 1.00 92.69 183 ALA A CA 1
ATOM 1420 C C . ALA A 1 183 ? -11.897 -2.889 -5.648 1.00 92.69 183 ALA A C 1
ATOM 1422 O O . ALA A 1 183 ? -11.383 -3.639 -6.474 1.00 92.69 183 ALA A O 1
ATOM 1423 N N . LEU A 1 184 ? -11.196 -2.345 -4.649 1.00 95.81 184 LEU A N 1
ATOM 1424 C CA . LEU A 1 184 ? -9.763 -2.552 -4.443 1.00 95.81 184 LEU A CA 1
ATOM 1425 C C . LEU A 1 184 ? -9.474 -3.729 -3.515 1.00 95.81 184 LEU A C 1
ATOM 1427 O O . LEU A 1 184 ? -8.520 -4.472 -3.743 1.00 95.81 184 LEU A O 1
ATOM 1431 N N . PHE A 1 185 ? -10.288 -3.903 -2.474 1.00 96.50 185 PHE A N 1
ATOM 1432 C CA . PHE A 1 185 ? -9.949 -4.774 -1.355 1.00 96.50 185 PHE A CA 1
ATOM 1433 C C . PHE A 1 185 ? -11.066 -5.760 -0.998 1.00 96.50 185 PHE A C 1
ATOM 1435 O O . PHE A 1 185 ? -12.259 -5.514 -1.207 1.00 96.50 185 PHE A O 1
ATOM 1442 N N . SER A 1 186 ? -10.663 -6.891 -0.427 1.00 95.06 186 SER A N 1
ATOM 1443 C CA . SER A 1 186 ? -11.513 -7.791 0.354 1.00 95.06 186 SER A CA 1
ATOM 1444 C C . SER A 1 186 ? -11.017 -7.830 1.797 1.00 95.06 186 SER A C 1
ATOM 1446 O O . SER A 1 186 ? -9.805 -7.873 2.013 1.00 95.06 186 SER A O 1
ATOM 1448 N N . LEU A 1 187 ? -11.943 -7.855 2.755 1.00 95.00 187 LEU A N 1
ATOM 1449 C CA . LEU A 1 187 ? -11.674 -7.783 4.192 1.00 95.00 187 LEU A CA 1
ATOM 1450 C C . LEU A 1 187 ? -12.238 -8.999 4.922 1.00 95.00 187 LEU A C 1
ATOM 1452 O O . LEU A 1 187 ? -13.330 -9.466 4.599 1.00 95.00 187 LEU A O 1
ATOM 1456 N N . LEU A 1 188 ? -11.506 -9.454 5.934 1.00 93.69 188 LEU A N 1
ATOM 1457 C CA . LEU A 1 188 ? -11.955 -10.418 6.929 1.00 93.69 188 LEU A CA 1
ATOM 1458 C C . LEU A 1 188 ? -11.432 -9.989 8.308 1.00 93.69 188 LEU A C 1
ATOM 1460 O O . LEU A 1 188 ? -10.225 -9.837 8.471 1.00 93.69 188 LEU A O 1
ATOM 1464 N N . GLU A 1 189 ? -12.311 -9.806 9.294 1.00 92.25 189 GLU A N 1
ATOM 1465 C CA . GLU A 1 189 ? -11.907 -9.701 10.707 1.00 92.25 189 GLU A CA 1
ATOM 1466 C C . GLU A 1 189 ? -11.517 -11.109 11.191 1.00 92.25 189 GLU A C 1
ATOM 1468 O O . GLU A 1 189 ? -12.278 -12.060 11.006 1.00 92.25 189 GLU A O 1
ATOM 1473 N N . ILE A 1 190 ? -10.298 -11.269 11.712 1.00 92.31 190 ILE A N 1
ATOM 1474 C CA . ILE A 1 190 ? -9.707 -12.572 12.070 1.00 92.31 190 ILE A CA 1
ATOM 1475 C C . ILE A 1 190 ? -9.397 -12.720 13.565 1.00 92.31 190 ILE A C 1
ATOM 1477 O O . ILE A 1 190 ? -8.970 -13.799 13.981 1.00 92.31 190 ILE A O 1
ATOM 1481 N N . SER A 1 191 ? -9.623 -11.673 14.360 1.00 85.38 191 SER A N 1
ATOM 1482 C CA . SER A 1 191 ? -9.676 -11.708 15.827 1.00 85.38 191 SER A CA 1
ATOM 1483 C C . SER A 1 191 ? -10.363 -10.468 16.367 1.00 85.38 191 SER A C 1
ATOM 1485 O O . SER A 1 191 ? -10.062 -9.394 15.788 1.00 85.38 191 SER A O 1
#

Foldseek 3Di:
DDDDPDPQPQQDWAWADADPDIDIDGLVRLCVQLPNQQLLLSLLLRLVRRCCDCPNVNHHFHQLQKAKEFLLFPVSSSVVSNNCVRRVRVVSVRYHGDNVVCPPPPADAALLGHGQWMWMDGPNWIKIKHFDPCLQPPVLSVLVNVCNVCVVVVHDDDPVSSVVNRVSSVVSSSSSSNDDSVNTIDMDTPD

Secondary structure (DSSP, 8-state):
-PPP--PPPPP--EEEEETTEEEEE-HHHHHHHHTSS-HHHHHHHHHHHHIIIIIIS----BGGG-EEEETTGGG-HHHHHHHHHHH-TTTTT-EEE-TTTTTTSSSPBPTTSSBSEEEEEETTEEEEEEEPTTSS-HHHHHHHHHHHHHHHTTPPPPHHHHHHHHHHHHHHHHHHHHS-HHHHEEEEE--

Radius of gyration: 16.71 Å; chains: 1; bounding box: 39×42×51 Å

pLDDT: mean 91.73, std 13.94, range [29.23, 98.56]